Protein AF-A0A816HTI7-F1 (afdb_monomer_lite)

pLDDT: mean 87.53, std 13.16, range [41.91, 98.56]

Sequence (186 aa):
GSTNYVTVEYSAPGNNYGTADLYFFNETLSSKSGNGYFLNSNTINLQQYTSIQIGWTQEKVVQHIGSQGIITSQSGTVGSPNEFTTVQYTGSQSSSSSATFTFQGSILSSKSQYGLDTTVCPITQQQYNQIEIGWTRDEVTNLVGNPGIVTSESGTGNTTNIGVQYQVAGSSYGRVSLGFYGGKLN

Radius of gyration: 19.01 Å; chains: 1; bounding box: 54×40×44 Å

Organism: Adineta ricciae (NCBI:txid249248)

Secondary structure (DSSP, 8-state):
--EEEEEEEEEETTTEEEEEEEEEETTEEEEEEEES--SS--EE-HHHHHH--TT-BHHHHHHHHSS--EEEEEES-TTSTT-EEEEEEEESS-TT-EEEEEEETTEEEEEEEESS-----EE-HHHHTT--TT-BHHHHHHHHSS--EEEEEEEETTEEEEEEEEEETT-SS-EEEEEEETTEE-

Foldseek 3Di:
DDKDKDKDWDDDPPRKIKIKIFIDDPNHTFKMFMDTDDPDQLADAPVLQVVDDWFDFLVRNCVSRVHNAAFGMWGDDQQDQQIKTKGKGAHPVDNPKIKIFIDRRGTTFKIFIDPSDPDAQEAEPVLVVPDDWFDFLVRSCVSSVHSADFGMWGHDPPWIKTKGKHAYPPDPPDIDIFIATSRTTD

Structure (mmCIF, N/CA/C/O backbone):
data_AF-A0A816HTI7-F1
#
_entry.id   AF-A0A816HTI7-F1
#
loop_
_atom_site.group_PDB
_atom_site.id
_atom_site.type_symbol
_atom_site.label_atom_id
_atom_site.label_alt_id
_atom_site.label_comp_id
_atom_site.label_asym_id
_atom_site.label_entity_id
_atom_site.label_seq_id
_atom_site.pdbx_PDB_ins_code
_atom_site.Cartn_x
_atom_site.Cartn_y
_atom_site.Cartn_z
_atom_site.occupancy
_atom_site.B_iso_or_equiv
_atom_site.auth_seq_id
_atom_site.auth_comp_id
_atom_site.auth_asym_id
_atom_site.auth_atom_id
_atom_site.pdbx_PDB_model_num
ATOM 1 N N . GLY A 1 1 ? 38.003 -4.963 -4.246 1.00 56.59 1 GLY A N 1
ATOM 2 C CA . GLY A 1 1 ? 37.257 -4.328 -5.345 1.00 56.59 1 GLY A CA 1
ATOM 3 C C . GLY A 1 1 ? 37.246 -2.839 -5.115 1.00 56.59 1 GLY A C 1
ATOM 4 O O . GLY A 1 1 ? 37.267 -2.435 -3.957 1.00 56.59 1 GLY A O 1
ATOM 5 N N . SER A 1 2 ? 37.288 -2.046 -6.181 1.00 63.88 2 SER A N 1
ATOM 6 C CA . SER A 1 2 ? 37.116 -0.593 -6.116 1.00 63.88 2 SER A CA 1
ATOM 7 C C . SER A 1 2 ? 35.626 -0.248 -6.102 1.00 63.88 2 SER A C 1
ATOM 9 O O . SER A 1 2 ? 34.813 -0.896 -6.768 1.00 63.88 2 SER A O 1
ATOM 11 N N . THR A 1 3 ? 35.284 0.780 -5.333 1.00 68.12 3 THR A N 1
ATOM 12 C CA . THR A 1 3 ? 33.929 1.320 -5.226 1.00 68.12 3 THR A CA 1
ATOM 13 C C . THR A 1 3 ? 33.961 2.759 -5.705 1.00 68.12 3 THR A C 1
ATOM 15 O O . THR A 1 3 ? 34.775 3.536 -5.208 1.00 68.12 3 THR A O 1
ATOM 18 N N . ASN A 1 4 ? 33.082 3.113 -6.642 1.00 76.44 4 ASN A N 1
ATOM 19 C CA . ASN A 1 4 ? 32.974 4.474 -7.166 1.00 76.44 4 ASN A CA 1
ATOM 20 C C . ASN A 1 4 ? 31.540 4.991 -7.002 1.00 76.44 4 ASN A C 1
ATOM 22 O O . ASN A 1 4 ? 30.577 4.259 -7.239 1.00 76.44 4 ASN A O 1
ATOM 26 N N . TYR A 1 5 ? 31.418 6.259 -6.610 1.00 75.69 5 TYR A N 1
ATOM 27 C CA . TYR A 1 5 ? 30.154 6.969 -6.425 1.00 75.69 5 TYR A CA 1
ATOM 28 C C . TYR A 1 5 ? 30.109 8.173 -7.365 1.00 75.69 5 TYR A C 1
ATOM 30 O O . TYR A 1 5 ? 31.064 8.952 -7.406 1.00 75.69 5 TYR A O 1
ATOM 38 N N . VAL A 1 6 ? 29.022 8.313 -8.122 1.00 81.94 6 VAL A N 1
ATOM 39 C CA . VAL A 1 6 ? 28.833 9.410 -9.077 1.00 81.94 6 VAL A CA 1
ATOM 40 C C . VAL A 1 6 ? 27.446 10.009 -8.877 1.00 81.94 6 VAL A C 1
ATOM 42 O O . VAL A 1 6 ? 26.452 9.305 -9.016 1.00 81.94 6 VAL A O 1
ATOM 45 N N . THR A 1 7 ? 27.375 11.312 -8.614 1.00 74.81 7 THR A N 1
ATOM 46 C CA . THR A 1 7 ? 26.123 12.077 -8.669 1.00 74.81 7 THR A CA 1
ATOM 47 C C . THR A 1 7 ? 26.050 12.809 -10.003 1.00 74.81 7 THR A C 1
ATOM 49 O O . THR A 1 7 ? 27.000 13.481 -10.405 1.00 74.81 7 THR A O 1
ATOM 52 N N . VAL A 1 8 ? 24.921 12.669 -10.692 1.00 75.94 8 VAL A N 1
ATOM 53 C CA . VAL A 1 8 ? 24.608 13.342 -11.952 1.00 75.94 8 VAL A CA 1
ATOM 54 C C . VAL A 1 8 ? 23.440 14.289 -11.712 1.00 75.94 8 VAL A C 1
ATOM 56 O O . VAL A 1 8 ? 22.350 13.866 -11.333 1.00 75.94 8 VAL A O 1
ATOM 59 N N . GLU A 1 9 ? 23.654 15.574 -11.959 1.00 70.56 9 GLU A N 1
ATOM 60 C CA . GLU A 1 9 ? 22.586 16.571 -11.986 1.00 70.56 9 GLU A CA 1
ATOM 61 C C . GLU A 1 9 ? 22.060 16.704 -13.417 1.00 70.56 9 GLU A C 1
ATOM 63 O O . GLU A 1 9 ? 22.841 16.776 -14.370 1.00 70.56 9 GLU A O 1
ATOM 68 N N . TYR A 1 10 ? 20.739 16.728 -13.588 1.00 64.38 10 TYR A N 1
ATOM 69 C CA . TYR A 1 10 ? 20.113 16.949 -14.889 1.00 64.38 10 TYR A CA 1
ATOM 70 C C . TYR A 1 10 ? 18.989 17.980 -14.791 1.00 64.38 10 TYR A C 1
ATOM 72 O O . TYR A 1 10 ? 18.269 18.070 -13.794 1.00 64.38 10 TYR A O 1
ATOM 80 N N . SER A 1 11 ? 18.831 18.763 -15.855 1.00 54.72 11 SER A N 1
ATOM 81 C CA . SER A 1 11 ? 17.735 19.712 -16.018 1.00 54.72 11 SER A CA 1
ATOM 82 C C . SER A 1 11 ? 16.839 19.276 -17.175 1.00 54.72 11 SER A C 1
ATOM 84 O O . SER A 1 11 ? 17.304 18.945 -18.267 1.00 54.72 11 SER A O 1
ATOM 86 N N . ALA A 1 12 ? 15.534 19.251 -16.925 1.00 56.44 12 ALA A N 1
ATOM 87 C CA . ALA A 1 12 ? 14.512 19.082 -17.949 1.00 56.44 12 ALA A CA 1
ATOM 88 C C . ALA A 1 12 ? 13.887 20.452 -18.292 1.00 56.44 12 ALA A C 1
ATOM 90 O O . ALA A 1 12 ? 13.973 21.391 -17.490 1.00 56.44 12 ALA A O 1
ATOM 91 N N . PRO A 1 13 ? 13.245 20.604 -19.468 1.00 50.00 13 PRO A N 1
ATOM 92 C CA . PRO A 1 13 ? 12.550 21.838 -19.829 1.00 50.00 13 PRO A CA 1
ATOM 93 C C . PRO A 1 13 ? 11.580 22.306 -18.728 1.00 50.00 13 PRO A C 1
ATOM 95 O O . PRO A 1 13 ? 10.924 21.493 -18.077 1.00 50.00 13 PRO A O 1
ATOM 98 N N . GLY A 1 14 ? 11.477 23.624 -18.523 1.00 54.66 14 GLY A N 1
ATOM 99 C CA . GLY A 1 14 ? 10.538 24.219 -17.561 1.00 54.66 14 GLY A CA 1
ATOM 100 C C . GLY A 1 14 ? 11.031 24.327 -16.110 1.00 54.66 14 GLY A C 1
ATOM 101 O O . GLY A 1 14 ? 10.213 24.226 -15.204 1.00 54.66 14 GLY A O 1
ATOM 102 N N . ASN A 1 15 ? 12.332 24.555 -15.878 1.00 53.78 15 ASN A N 1
ATOM 103 C CA . ASN A 1 15 ? 12.952 24.690 -14.541 1.00 53.78 15 ASN A CA 1
ATOM 104 C C . ASN A 1 15 ? 12.845 23.436 -13.656 1.00 53.78 15 ASN A C 1
ATOM 106 O O . ASN A 1 15 ? 12.891 23.527 -12.429 1.00 53.78 15 ASN A O 1
ATOM 110 N N . ASN A 1 16 ? 12.715 22.263 -14.271 1.00 57.56 16 ASN A N 1
ATOM 111 C CA . ASN A 1 16 ? 12.688 21.000 -13.551 1.00 57.56 16 ASN A CA 1
ATOM 112 C C . ASN A 1 16 ? 14.123 20.513 -13.349 1.00 57.56 16 ASN A C 1
ATOM 114 O O . ASN A 1 16 ? 14.826 20.232 -14.319 1.00 57.56 16 ASN A O 1
ATOM 118 N N . TYR A 1 17 ? 14.545 20.417 -12.092 1.00 59.91 17 TYR A N 1
ATOM 119 C CA . TYR A 1 17 ? 15.850 19.887 -11.707 1.00 59.91 17 TYR A CA 1
ATOM 120 C C . TYR A 1 17 ? 15.682 18.493 -11.122 1.00 59.91 17 TYR A C 1
ATOM 122 O O . TYR A 1 17 ? 14.723 18.228 -10.389 1.00 59.91 17 TYR A O 1
ATOM 130 N N . GLY A 1 18 ? 16.617 17.612 -11.449 1.00 67.06 18 GLY A N 1
ATOM 131 C CA . GLY A 1 18 ? 16.715 16.307 -10.833 1.00 67.06 18 GLY A CA 1
ATOM 132 C C . GLY A 1 18 ? 18.157 15.921 -10.555 1.00 67.06 18 GLY A C 1
ATOM 133 O O . GLY A 1 18 ? 19.090 16.374 -11.220 1.00 67.06 18 GLY A O 1
ATOM 134 N N . THR A 1 19 ? 18.327 15.071 -9.556 1.00 70.25 19 THR A N 1
ATOM 135 C CA . THR A 1 19 ? 19.594 14.422 -9.243 1.00 70.25 19 THR A CA 1
ATOM 136 C C . THR A 1 19 ? 19.435 12.926 -9.450 1.00 70.25 19 THR A C 1
ATOM 138 O O . THR A 1 19 ? 18.367 12.357 -9.205 1.00 70.25 19 THR A O 1
ATOM 141 N N . ALA A 1 20 ? 20.483 12.285 -9.944 1.00 76.88 20 ALA A N 1
ATOM 142 C CA . ALA A 1 20 ? 20.597 10.843 -10.000 1.00 76.88 20 ALA A CA 1
ATOM 143 C C . ALA A 1 20 ? 21.928 10.429 -9.380 1.00 76.88 20 ALA A C 1
ATOM 145 O O . ALA A 1 20 ? 22.984 10.882 -9.812 1.00 76.88 20 ALA A O 1
ATOM 146 N N . ASP A 1 21 ? 21.877 9.554 -8.388 1.00 81.06 21 ASP A N 1
ATOM 147 C CA . ASP A 1 21 ? 23.059 8.955 -7.788 1.00 81.06 21 ASP A CA 1
ATOM 148 C C . ASP A 1 21 ? 23.271 7.573 -8.396 1.00 81.06 21 ASP A C 1
ATOM 150 O O . ASP A 1 21 ? 22.335 6.779 -8.508 1.00 81.06 21 ASP A O 1
ATOM 154 N N . LEU A 1 22 ? 24.503 7.296 -8.812 1.00 83.06 22 LEU A N 1
ATOM 155 C CA . LEU A 1 22 ? 24.930 6.051 -9.435 1.00 83.06 22 LEU A CA 1
ATOM 156 C C . LEU A 1 22 ? 26.046 5.431 -8.592 1.00 83.06 22 LEU A C 1
ATOM 158 O O . LEU A 1 22 ? 27.069 6.066 -8.314 1.00 83.06 22 LEU A O 1
ATOM 162 N N . TYR A 1 23 ? 25.867 4.170 -8.218 1.00 81.50 23 TYR A N 1
ATOM 163 C CA . TYR A 1 23 ? 26.834 3.410 -7.437 1.00 81.50 23 TYR A CA 1
ATOM 164 C C . TYR A 1 23 ? 27.406 2.265 -8.265 1.00 81.50 23 TYR A C 1
ATOM 166 O O . TYR A 1 23 ? 26.661 1.429 -8.784 1.00 81.50 23 TYR A O 1
ATOM 174 N N . PHE A 1 24 ? 28.733 2.198 -8.352 1.00 81.56 24 PHE A N 1
ATOM 175 C CA . PHE A 1 24 ? 29.441 1.174 -9.112 1.00 81.56 24 PHE A CA 1
ATOM 176 C C . PHE A 1 24 ? 30.288 0.294 -8.191 1.00 81.56 24 PHE A C 1
ATOM 178 O O . PHE A 1 24 ? 31.036 0.795 -7.346 1.00 81.56 24 PHE A O 1
ATOM 185 N N . PHE A 1 25 ? 30.226 -1.019 -8.410 1.00 76.94 25 PHE A N 1
ATOM 186 C CA . PHE A 1 25 ? 31.094 -2.005 -7.769 1.00 76.94 25 PHE A CA 1
ATOM 187 C C . PHE A 1 25 ? 31.822 -2.803 -8.849 1.00 76.94 25 PHE A C 1
ATOM 189 O O . PHE A 1 25 ? 31.172 -3.398 -9.708 1.00 76.94 25 PHE A O 1
ATOM 196 N N . ASN A 1 26 ? 33.161 -2.802 -8.826 1.00 80.62 26 ASN A N 1
ATOM 197 C CA . ASN A 1 26 ? 33.989 -3.408 -9.880 1.00 80.62 26 ASN A CA 1
ATOM 198 C C . ASN A 1 26 ? 33.536 -2.983 -11.296 1.00 80.62 26 ASN A C 1
ATOM 200 O O . ASN A 1 26 ? 33.249 -3.825 -12.142 1.00 80.62 26 ASN A O 1
ATOM 204 N N . GLU A 1 27 ? 33.402 -1.669 -11.515 1.00 80.00 27 GLU A N 1
ATOM 205 C CA . GLU A 1 27 ? 33.025 -1.053 -12.806 1.00 80.00 27 GLU A CA 1
ATOM 206 C C . GLU A 1 27 ? 31.618 -1.405 -13.327 1.00 80.00 27 GLU A C 1
ATOM 208 O O . GLU A 1 27 ? 31.205 -0.931 -14.381 1.00 80.00 27 GLU A O 1
ATOM 213 N N . THR A 1 28 ? 30.833 -2.167 -12.563 1.00 77.19 28 THR A N 1
ATOM 214 C CA . THR A 1 28 ? 29.445 -2.508 -12.891 1.00 77.19 28 THR A CA 1
ATOM 215 C C . THR A 1 28 ? 28.493 -1.638 -12.075 1.00 77.19 28 THR A C 1
ATOM 217 O O . THR A 1 28 ? 28.676 -1.495 -10.863 1.00 77.19 28 THR A O 1
ATOM 220 N N . LEU A 1 29 ? 27.474 -1.054 -12.720 1.00 79.81 29 LEU A N 1
ATOM 221 C CA . LEU A 1 29 ? 26.416 -0.319 -12.020 1.00 79.81 29 LEU A CA 1
ATOM 222 C C . LEU A 1 29 ? 25.675 -1.287 -11.090 1.00 79.81 29 LEU A C 1
ATOM 224 O O . LEU A 1 29 ? 25.100 -2.273 -11.541 1.00 79.81 29 LEU A O 1
ATOM 228 N N . SER A 1 30 ? 25.718 -1.000 -9.795 1.00 78.44 30 SER A N 1
ATOM 229 C CA . SER A 1 30 ? 25.178 -1.847 -8.729 1.00 78.44 30 SER A CA 1
ATOM 230 C C . SER A 1 30 ? 23.897 -1.261 -8.129 1.00 78.44 30 SER A C 1
ATOM 232 O O . SER A 1 30 ? 22.984 -2.000 -7.755 1.00 78.44 30 SER A O 1
ATOM 234 N N . SER A 1 31 ? 23.777 0.068 -8.097 1.00 77.25 31 SER A N 1
ATOM 235 C CA . SER A 1 31 ? 22.510 0.731 -7.799 1.00 77.25 31 SER A CA 1
ATOM 236 C C . SER A 1 31 ? 22.421 2.117 -8.425 1.00 77.25 31 SER A C 1
ATOM 238 O O . SER A 1 31 ? 23.433 2.745 -8.748 1.00 77.25 31 SER A O 1
ATOM 240 N N . LYS A 1 32 ? 21.187 2.590 -8.599 1.00 82.69 32 LYS A N 1
ATOM 241 C CA . LYS A 1 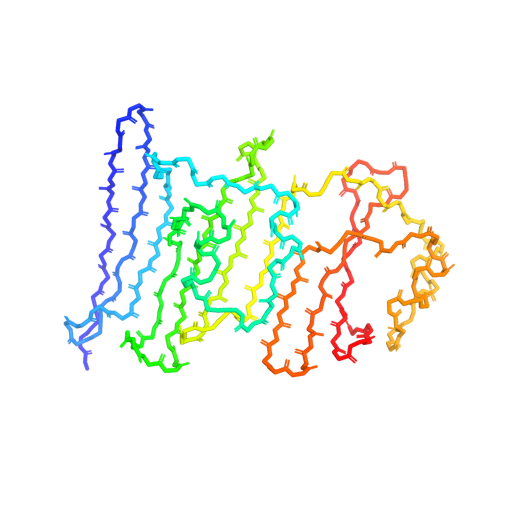32 ? 20.896 3.987 -8.921 1.00 82.69 32 LYS A CA 1
ATOM 242 C C . LYS A 1 32 ? 19.698 4.487 -8.125 1.00 82.69 32 LYS A C 1
ATOM 244 O O . LYS A 1 32 ? 18.756 3.730 -7.883 1.00 82.69 32 LYS A O 1
ATOM 249 N N . SER A 1 33 ? 19.704 5.760 -7.769 1.00 75.38 33 SER A N 1
ATOM 250 C CA . SER A 1 33 ? 18.541 6.463 -7.225 1.00 75.38 33 SER A CA 1
ATOM 251 C C . SER A 1 33 ? 18.363 7.785 -7.939 1.00 75.38 33 SER A C 1
ATOM 253 O O . SER A 1 33 ? 19.337 8.378 -8.386 1.00 75.38 33 SER A O 1
ATOM 255 N N . GLY A 1 34 ? 17.125 8.242 -8.071 1.00 68.50 34 GLY A N 1
ATOM 256 C CA . GLY A 1 34 ? 16.828 9.497 -8.745 1.00 68.50 34 GLY A CA 1
ATOM 257 C C . GLY A 1 34 ? 15.724 10.265 -8.042 1.00 68.50 34 GLY A C 1
ATOM 258 O O . GLY A 1 34 ? 14.715 9.681 -7.649 1.00 68.50 34 GLY A O 1
ATOM 259 N N . ASN A 1 35 ? 15.909 11.576 -7.926 1.00 60.56 35 ASN A N 1
ATOM 260 C CA . ASN A 1 35 ? 14.872 12.534 -7.562 1.00 60.56 35 ASN A CA 1
ATOM 261 C C . ASN A 1 35 ? 14.704 13.508 -8.727 1.00 60.56 35 ASN A C 1
ATOM 263 O O . ASN A 1 35 ? 15.676 14.127 -9.141 1.00 60.56 35 ASN A O 1
ATOM 267 N N . GLY A 1 36 ? 13.499 13.643 -9.280 1.00 59.19 36 GLY A N 1
ATOM 268 C CA . GLY A 1 36 ? 13.245 14.589 -10.369 1.00 59.19 36 GLY A CA 1
ATOM 269 C C . GLY A 1 36 ? 11.935 14.344 -11.115 1.00 59.19 36 GLY A C 1
ATOM 270 O O . GLY A 1 36 ? 11.427 13.224 -11.182 1.00 59.19 36 GLY A O 1
ATOM 271 N N . TYR A 1 37 ? 11.380 15.421 -11.674 1.00 48.53 37 TYR A N 1
ATOM 272 C CA . TYR A 1 37 ? 10.140 15.415 -12.447 1.00 48.53 37 TYR A CA 1
ATOM 273 C C . TYR A 1 37 ? 10.420 14.975 -13.890 1.00 48.53 37 TYR A C 1
ATOM 275 O O . TYR A 1 37 ? 10.794 15.786 -14.737 1.00 48.53 37 TYR A O 1
ATOM 283 N N . PHE A 1 38 ? 10.231 13.691 -14.200 1.00 49.31 38 PHE A N 1
ATOM 284 C CA . PHE A 1 38 ? 10.188 13.258 -15.597 1.00 49.31 38 PHE A CA 1
ATOM 285 C C . PHE A 1 38 ? 8.835 13.658 -16.194 1.00 49.31 38 PHE A C 1
ATOM 287 O O . PHE A 1 38 ? 7.796 13.112 -15.822 1.00 49.31 38 PHE A O 1
ATOM 294 N N . LEU A 1 39 ? 8.863 14.634 -17.105 1.00 41.91 39 LEU A N 1
ATOM 295 C CA . LEU A 1 39 ? 7.713 15.155 -17.848 1.00 41.91 39 LEU A CA 1
ATOM 296 C C . LEU A 1 39 ? 7.191 14.123 -18.857 1.00 41.91 39 LEU A C 1
ATOM 298 O O . LEU A 1 39 ? 7.398 14.241 -20.056 1.00 41.91 39 LEU A O 1
ATOM 302 N N . ASN A 1 40 ? 6.503 13.111 -18.355 1.00 49.41 40 ASN A N 1
ATOM 303 C CA . ASN A 1 40 ? 5.403 12.438 -19.033 1.00 49.41 40 ASN A CA 1
ATOM 304 C C . ASN A 1 40 ? 4.308 12.289 -17.973 1.00 49.41 40 ASN A C 1
ATOM 306 O O . ASN A 1 40 ? 4.627 12.278 -16.786 1.00 49.41 40 ASN A O 1
ATOM 310 N N . SER A 1 41 ? 3.033 12.239 -18.359 1.00 64.62 41 SER A N 1
ATOM 311 C CA . SER A 1 41 ? 1.878 12.129 -17.454 1.00 64.62 41 SER A CA 1
ATOM 312 C C . SER A 1 41 ? 1.870 10.803 -16.676 1.00 64.62 41 SER A C 1
ATOM 314 O O . SER A 1 41 ? 1.010 9.951 -16.876 1.00 64.62 41 SER A O 1
ATOM 316 N N . ASN A 1 42 ? 2.851 10.616 -15.796 1.00 84.44 42 ASN A N 1
ATOM 317 C CA . ASN A 1 42 ? 3.031 9.485 -14.900 1.00 84.44 42 ASN A CA 1
ATOM 318 C C . ASN A 1 42 ? 2.098 9.651 -13.709 1.00 84.44 42 ASN A C 1
ATOM 320 O O . ASN A 1 42 ? 2.535 9.723 -12.558 1.00 84.44 42 ASN A O 1
ATOM 324 N N . THR A 1 43 ? 0.814 9.797 -14.019 1.00 92.25 43 THR A N 1
ATOM 325 C CA . THR A 1 43 ? -0.223 9.988 -13.029 1.00 92.25 43 THR A CA 1
ATOM 326 C C . THR A 1 43 ? -0.965 8.693 -12.761 1.00 92.25 43 THR A C 1
ATOM 328 O O . THR A 1 43 ? -1.127 7.849 -13.637 1.00 92.25 43 THR A O 1
ATOM 331 N N . ILE A 1 44 ? -1.420 8.540 -11.525 1.00 95.44 44 ILE A N 1
ATOM 332 C CA . ILE A 1 44 ? -2.242 7.417 -11.089 1.00 95.44 44 ILE A CA 1
ATOM 333 C C . ILE A 1 44 ? -3.440 7.947 -10.297 1.00 95.44 44 ILE A C 1
ATOM 335 O O . ILE A 1 44 ? -3.366 8.992 -9.643 1.00 95.44 44 ILE A O 1
ATOM 339 N N . ASN A 1 45 ? -4.580 7.270 -10.368 1.00 95.81 45 ASN A N 1
ATOM 340 C CA . ASN A 1 45 ? -5.724 7.541 -9.495 1.00 95.81 45 ASN A CA 1
ATOM 341 C C . ASN A 1 45 ? -5.920 6.420 -8.458 1.00 95.81 45 ASN A C 1
ATOM 343 O O . ASN A 1 45 ? -5.322 5.347 -8.554 1.00 95.81 45 ASN A O 1
ATOM 347 N N . LEU A 1 46 ? -6.772 6.669 -7.460 1.00 96.44 46 LEU A N 1
ATOM 348 C CA . LEU A 1 46 ? -7.029 5.706 -6.389 1.00 96.44 46 LEU A CA 1
ATOM 349 C C . LEU A 1 46 ? -7.574 4.371 -6.915 1.00 96.44 46 LEU A C 1
ATOM 351 O O . LEU A 1 46 ? -7.153 3.325 -6.438 1.00 96.44 46 LEU A O 1
ATOM 355 N N . GLN A 1 47 ? -8.465 4.389 -7.910 1.00 96.62 47 GLN A N 1
ATOM 356 C CA . GLN A 1 47 ? -9.051 3.173 -8.485 1.00 96.62 47 GLN A CA 1
ATOM 357 C C . GLN A 1 47 ? -7.992 2.292 -9.163 1.00 96.62 47 GLN A C 1
ATOM 359 O O . GLN A 1 47 ? -7.990 1.074 -8.987 1.00 96.62 47 GLN A O 1
ATOM 364 N N . GLN A 1 48 ? -7.075 2.899 -9.919 1.00 97.19 48 GLN A N 1
ATOM 365 C CA . GLN A 1 48 ? -5.956 2.178 -10.521 1.00 97.19 48 GLN A CA 1
ATOM 366 C C . GLN A 1 48 ? -5.074 1.570 -9.430 1.00 97.19 48 GLN A C 1
ATOM 368 O O . GLN A 1 48 ? -4.809 0.368 -9.443 1.00 97.19 48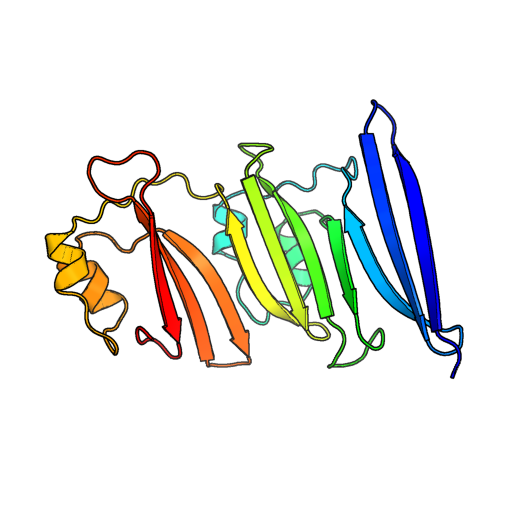 GLN A O 1
ATOM 373 N N . TYR A 1 49 ? -4.689 2.379 -8.435 1.00 97.25 49 TYR A N 1
ATOM 374 C CA . TYR A 1 49 ? -3.870 1.927 -7.312 1.00 97.25 49 TYR A CA 1
ATOM 375 C C . TYR A 1 49 ? -4.499 0.750 -6.554 1.00 97.25 49 TYR A C 1
ATOM 377 O O . TYR A 1 49 ? -3.815 -0.239 -6.290 1.00 97.25 49 TYR A O 1
ATOM 385 N N . THR A 1 50 ? -5.784 0.819 -6.197 1.00 95.69 50 THR A N 1
ATOM 386 C CA . THR A 1 50 ? -6.447 -0.219 -5.389 1.00 95.69 50 THR A CA 1
ATOM 387 C C . THR A 1 50 ? -6.632 -1.533 -6.139 1.00 95.69 50 THR A C 1
ATOM 389 O O . THR A 1 50 ? -6.623 -2.586 -5.509 1.00 95.69 50 THR A O 1
ATOM 392 N N . SER A 1 51 ? -6.741 -1.503 -7.468 1.00 95.81 51 SER A N 1
ATOM 393 C CA . SER A 1 51 ? -6.902 -2.725 -8.265 1.00 95.81 51 SER A CA 1
ATOM 394 C C . SER A 1 51 ? -5.594 -3.489 -8.524 1.00 95.81 51 SER A C 1
ATOM 396 O O . SER A 1 51 ? -5.631 -4.680 -8.840 1.00 95.81 51 SER A O 1
ATOM 398 N N . ILE A 1 52 ? -4.440 -2.830 -8.366 1.00 95.50 52 ILE A N 1
ATOM 399 C CA . ILE A 1 52 ? -3.123 -3.464 -8.487 1.00 95.50 52 ILE A CA 1
ATOM 400 C C . ILE A 1 52 ? -2.868 -4.347 -7.266 1.00 95.50 52 ILE A C 1
ATOM 402 O O . ILE A 1 52 ? -2.953 -3.889 -6.124 1.00 95.50 52 ILE A O 1
ATOM 406 N N . GLN A 1 53 ? -2.483 -5.597 -7.515 1.00 93.25 53 GLN A N 1
ATOM 407 C CA . GLN A 1 53 ? -2.231 -6.594 -6.477 1.00 93.25 53 GLN A CA 1
ATOM 408 C C . GLN A 1 53 ? -0.744 -6.932 -6.385 1.00 93.25 53 GLN A C 1
ATOM 410 O O . GLN A 1 53 ? -0.029 -6.947 -7.391 1.00 93.25 53 GLN A O 1
ATOM 415 N N . ILE A 1 54 ? -0.303 -7.272 -5.173 1.00 93.44 54 ILE A N 1
ATOM 416 C CA . ILE A 1 54 ? 0.996 -7.912 -4.942 1.00 93.44 54 ILE A CA 1
ATOM 417 C C . ILE A 1 54 ? 1.132 -9.140 -5.856 1.00 93.44 54 ILE A C 1
ATOM 419 O O . ILE A 1 54 ? 0.164 -9.858 -6.113 1.00 93.44 54 ILE A O 1
ATOM 423 N N . GLY A 1 55 ? 2.333 -9.351 -6.391 1.00 92.88 55 GLY A N 1
ATOM 424 C CA . GLY A 1 55 ? 2.639 -10.422 -7.337 1.00 92.88 55 GLY A CA 1
ATOM 425 C C . GLY A 1 55 ? 2.383 -10.084 -8.809 1.00 92.88 55 GLY A C 1
ATOM 426 O O . GLY A 1 55 ? 2.792 -10.855 -9.676 1.00 92.88 55 GLY A O 1
ATOM 427 N N . TRP A 1 56 ? 1.747 -8.951 -9.138 1.00 94.75 56 TRP A N 1
ATOM 428 C CA . TRP A 1 56 ? 1.655 -8.504 -10.534 1.00 94.75 56 TRP A CA 1
ATOM 429 C C . TRP A 1 56 ? 3.036 -8.193 -11.108 1.00 94.75 56 TRP A C 1
ATOM 431 O O . TRP A 1 56 ? 3.891 -7.662 -10.405 1.00 94.75 56 TRP A O 1
ATOM 441 N N . THR A 1 57 ? 3.243 -8.474 -12.395 1.00 94.44 57 THR A N 1
ATOM 442 C CA . THR A 1 57 ? 4.492 -8.087 -13.055 1.00 94.44 57 THR A CA 1
ATOM 443 C C . THR A 1 57 ? 4.540 -6.589 -13.323 1.00 94.44 57 THR A C 1
ATOM 445 O O . THR A 1 57 ? 3.498 -5.923 -13.385 1.00 94.44 57 THR A O 1
ATOM 448 N N . GLN A 1 58 ? 5.746 -6.056 -13.521 1.00 91.62 58 GLN A N 1
ATOM 449 C CA . GLN A 1 58 ? 5.918 -4.655 -13.901 1.00 91.62 58 GLN A CA 1
ATOM 450 C C . GLN A 1 58 ? 5.160 -4.331 -15.195 1.00 91.62 58 GLN A C 1
ATOM 452 O O . GLN A 1 58 ? 4.465 -3.319 -15.249 1.00 91.62 58 GLN A O 1
ATOM 457 N N . GLU A 1 59 ? 5.189 -5.209 -16.201 1.00 93.44 59 GLU A N 1
ATOM 458 C CA . GLU A 1 59 ? 4.466 -4.995 -17.461 1.00 93.44 59 GLU A CA 1
ATOM 459 C C . GLU A 1 59 ? 2.958 -4.897 -17.237 1.00 93.44 59 GLU A C 1
ATOM 461 O O . GLU A 1 59 ? 2.302 -4.035 -17.822 1.00 93.44 59 GLU A O 1
ATOM 466 N N . LYS A 1 60 ? 2.399 -5.741 -16.361 1.00 96.06 60 LYS A N 1
ATOM 467 C CA . LYS A 1 60 ? 0.969 -5.710 -16.041 1.00 96.06 60 LYS A CA 1
ATOM 468 C C . LYS A 1 60 ? 0.580 -4.417 -15.322 1.00 96.06 60 LYS A C 1
ATOM 470 O O . LYS A 1 60 ? -0.468 -3.850 -15.624 1.00 96.06 60 LYS A O 1
ATOM 475 N N . VAL A 1 61 ? 1.420 -3.932 -14.404 1.00 95.88 61 VAL A N 1
ATOM 476 C CA . VAL A 1 61 ? 1.215 -2.636 -13.733 1.00 95.88 61 VAL A CA 1
ATOM 477 C C . VAL A 1 61 ? 1.258 -1.489 -14.745 1.00 95.88 61 VAL A C 1
ATOM 479 O O . VAL A 1 61 ? 0.353 -0.657 -14.757 1.00 95.88 61 VAL A O 1
ATOM 482 N N . VAL A 1 62 ? 2.243 -1.481 -15.645 1.00 92.94 62 VAL A N 1
ATOM 483 C CA . VAL A 1 62 ? 2.370 -0.466 -16.703 1.00 92.94 62 VAL A CA 1
ATOM 484 C C . VAL A 1 62 ? 1.165 -0.472 -17.637 1.00 92.94 62 VAL A C 1
ATOM 486 O O . VAL A 1 62 ? 0.620 0.586 -17.934 1.00 92.94 62 VAL A O 1
ATOM 489 N N . GLN A 1 63 ? 0.718 -1.646 -18.087 1.00 94.44 63 GLN A N 1
ATOM 490 C CA . GLN A 1 63 ? -0.475 -1.772 -18.930 1.00 94.44 63 GLN A CA 1
ATOM 491 C C . GLN A 1 63 ? -1.729 -1.257 -18.220 1.00 94.44 63 GLN A C 1
ATOM 493 O O . GLN A 1 63 ? -2.581 -0.635 -18.848 1.00 94.44 63 GLN A O 1
ATOM 498 N N . HIS A 1 64 ? -1.836 -1.509 -16.916 1.00 95.62 64 HIS A N 1
ATOM 499 C CA . HIS A 1 64 ? -2.975 -1.083 -16.117 1.00 95.62 64 HIS A CA 1
ATOM 500 C C . HIS A 1 64 ? -3.007 0.437 -15.880 1.00 95.62 64 HIS A C 1
ATOM 502 O O . HIS A 1 64 ? -4.072 1.054 -15.938 1.00 95.62 64 HIS A O 1
ATOM 508 N N . ILE A 1 65 ? -1.851 1.052 -15.613 1.00 94.44 65 ILE A N 1
ATOM 509 C CA . ILE A 1 65 ? -1.758 2.498 -15.363 1.00 94.44 65 ILE A CA 1
ATOM 510 C C . ILE A 1 65 ? -1.742 3.290 -16.679 1.00 94.44 65 ILE A C 1
ATOM 512 O O . ILE A 1 65 ? -2.312 4.377 -16.753 1.00 94.44 65 ILE A O 1
ATOM 516 N N . GLY A 1 66 ? -1.123 2.736 -17.721 1.00 90.69 66 GLY A N 1
ATOM 517 C CA . GLY A 1 66 ? -0.900 3.390 -19.010 1.00 90.69 66 GLY A CA 1
ATOM 518 C C . GLY A 1 66 ? 0.426 4.152 -19.101 1.00 90.69 66 GLY A C 1
ATOM 519 O O . GLY A 1 66 ? 0.656 4.849 -20.088 1.00 90.69 66 GLY A O 1
ATOM 520 N N . SER A 1 67 ? 1.310 4.039 -18.103 1.00 89.75 67 SER A N 1
ATOM 521 C CA . SER A 1 67 ? 2.638 4.661 -18.129 1.00 89.75 67 SER A CA 1
ATOM 522 C C . SER A 1 67 ? 3.679 3.845 -17.352 1.00 89.75 67 SER A C 1
ATOM 524 O O . SER A 1 67 ? 3.335 2.957 -16.579 1.00 89.75 67 SER A O 1
ATOM 526 N N . GLN A 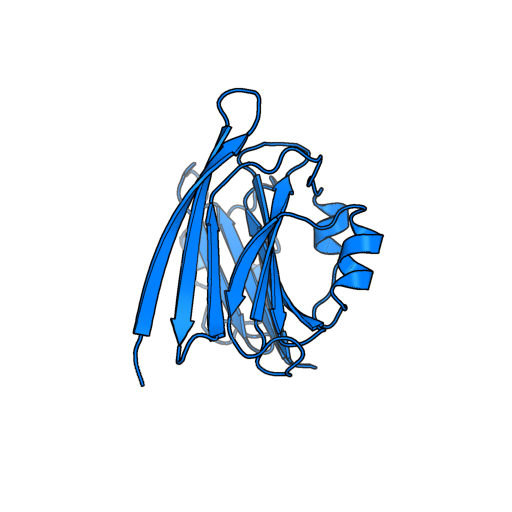1 68 ? 4.963 4.134 -17.592 1.00 88.56 68 GLN A N 1
ATOM 527 C CA . GLN A 1 68 ? 6.104 3.444 -16.967 1.00 88.56 68 GLN A CA 1
ATOM 528 C C . GLN A 1 68 ? 6.410 3.929 -15.541 1.00 88.56 68 GLN A C 1
ATOM 530 O O . GLN A 1 68 ? 7.172 3.283 -14.824 1.00 88.56 68 GLN A O 1
ATOM 535 N N . GLY A 1 69 ? 5.854 5.074 -15.139 1.00 89.19 69 GLY A N 1
ATOM 536 C CA . GLY A 1 69 ? 6.232 5.751 -13.903 1.00 89.19 69 GLY A CA 1
ATOM 537 C C . GLY A 1 69 ? 7.672 6.268 -13.926 1.00 89.19 69 GLY A C 1
ATOM 538 O O . GLY A 1 69 ? 8.309 6.383 -14.977 1.00 89.19 69 GLY A O 1
ATOM 539 N N . ILE A 1 70 ? 8.175 6.619 -12.746 1.00 88.50 70 ILE A N 1
ATOM 540 C CA . ILE A 1 70 ? 9.534 7.123 -12.532 1.00 88.50 70 ILE A CA 1
ATOM 541 C C . ILE A 1 70 ? 10.285 6.128 -11.659 1.00 88.50 70 ILE A C 1
ATOM 543 O O . ILE A 1 70 ? 9.893 5.908 -10.518 1.00 88.50 70 ILE A O 1
ATOM 547 N N . ILE A 1 71 ? 11.381 5.554 -12.157 1.00 89.69 71 ILE A N 1
ATOM 548 C CA . ILE A 1 71 ? 12.263 4.731 -11.320 1.00 89.69 71 ILE A CA 1
ATOM 549 C C . ILE A 1 71 ? 12.980 5.653 -10.329 1.00 89.69 71 ILE A C 1
ATOM 551 O O . ILE A 1 71 ? 13.802 6.474 -10.733 1.00 89.69 71 ILE A O 1
ATOM 555 N N . THR A 1 72 ? 12.680 5.511 -9.040 1.00 86.44 72 THR A N 1
ATOM 556 C CA . THR A 1 72 ? 13.298 6.297 -7.957 1.00 86.44 72 THR A CA 1
ATOM 557 C C . THR A 1 72 ? 14.444 5.552 -7.284 1.00 86.44 72 THR A C 1
ATOM 559 O O . THR A 1 72 ? 15.344 6.176 -6.723 1.00 86.44 72 THR A O 1
ATOM 562 N N . SER A 1 73 ?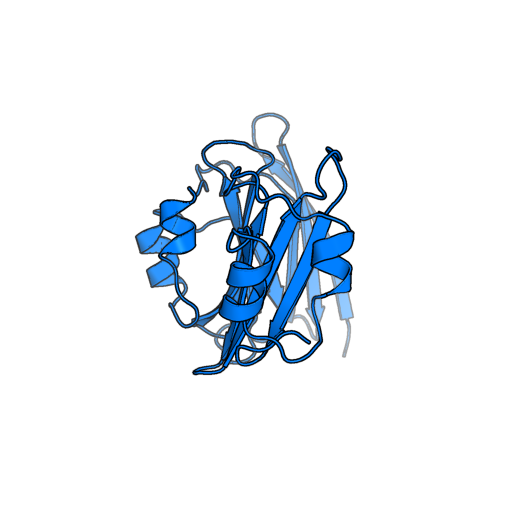 14.452 4.220 -7.371 1.00 88.25 73 SER A N 1
ATOM 563 C CA . SER A 1 73 ? 15.531 3.373 -6.870 1.00 88.25 73 SER A CA 1
ATOM 564 C C . SER A 1 73 ? 15.622 2.083 -7.680 1.00 88.25 73 SER A C 1
ATOM 566 O O . SER A 1 73 ? 14.600 1.518 -8.064 1.00 88.25 73 SER A O 1
ATOM 568 N N . GLN A 1 74 ? 16.837 1.611 -7.938 1.00 89.25 74 GLN A N 1
ATOM 569 C CA . GLN A 1 74 ? 17.102 0.284 -8.482 1.00 89.25 74 GLN A CA 1
ATOM 570 C C . GLN A 1 74 ? 18.370 -0.279 -7.835 1.00 89.25 74 GLN A C 1
ATOM 572 O O . GLN A 1 74 ? 19.367 0.439 -7.719 1.00 89.25 74 GLN A O 1
ATOM 577 N N . SER A 1 75 ? 18.347 -1.539 -7.409 1.00 88.50 75 SER A N 1
ATOM 578 C CA . SER A 1 75 ? 19.492 -2.220 -6.795 1.00 88.50 75 SER A CA 1
ATOM 579 C C . SER A 1 75 ? 19.503 -3.719 -7.099 1.00 88.50 75 SER A C 1
ATOM 581 O O . SER A 1 75 ? 18.499 -4.290 -7.521 1.00 88.50 75 SER A O 1
ATOM 583 N N . GLY A 1 76 ? 20.653 -4.360 -6.885 1.00 87.25 76 GLY A N 1
ATOM 584 C CA . GLY A 1 76 ? 20.845 -5.784 -7.162 1.00 87.25 76 GLY A CA 1
ATOM 585 C C . GLY A 1 76 ? 21.308 -6.052 -8.595 1.00 87.25 76 GLY A C 1
ATOM 586 O O . GLY A 1 76 ? 21.640 -5.141 -9.351 1.00 87.25 76 GLY A O 1
ATOM 587 N N . THR A 1 77 ? 21.387 -7.328 -8.969 1.00 83.81 77 THR A N 1
ATOM 588 C CA . THR A 1 77 ? 21.800 -7.719 -10.323 1.00 83.81 77 THR A CA 1
ATOM 589 C C . THR A 1 77 ? 20.599 -7.677 -11.256 1.00 83.81 77 THR A C 1
ATOM 591 O O . THR A 1 77 ? 19.631 -8.400 -11.026 1.00 83.81 77 THR A O 1
ATOM 594 N N . VAL A 1 78 ? 20.682 -6.869 -12.313 1.00 80.06 78 VAL A N 1
ATOM 595 C CA . VAL A 1 78 ? 19.632 -6.745 -13.335 1.00 80.06 78 VAL A CA 1
ATOM 596 C C . VAL A 1 78 ? 19.257 -8.117 -13.900 1.00 80.06 78 VAL A C 1
ATOM 598 O O . VAL A 1 78 ? 20.129 -8.906 -14.270 1.00 80.06 78 VAL A O 1
ATOM 601 N N . GLY A 1 79 ? 17.958 -8.403 -13.955 1.00 77.81 79 GLY A N 1
ATOM 602 C CA . GLY A 1 79 ? 17.394 -9.670 -14.416 1.00 77.81 79 GLY A CA 1
ATOM 603 C C . GLY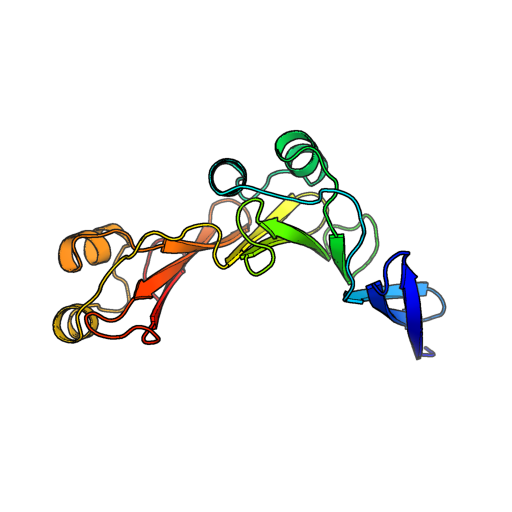 A 1 79 ? 17.456 -10.806 -13.390 1.00 77.81 79 GLY A C 1
ATOM 604 O O . GLY A 1 79 ? 17.068 -11.929 -13.713 1.00 77.81 79 GLY A O 1
ATOM 605 N N . SER A 1 80 ? 17.937 -10.555 -12.167 1.00 86.88 80 SER A N 1
ATOM 606 C CA . SER A 1 80 ? 17.997 -11.569 -11.107 1.00 86.88 80 SER A CA 1
ATOM 607 C C . SER A 1 80 ? 16.788 -11.503 -10.158 1.00 86.88 80 SER A C 1
ATOM 609 O O . SER A 1 80 ? 16.193 -10.441 -9.988 1.00 86.88 80 SER A O 1
ATOM 611 N N . PRO A 1 81 ? 16.458 -12.595 -9.438 1.00 86.19 81 PRO A N 1
ATOM 612 C CA . PRO A 1 81 ? 15.429 -12.578 -8.388 1.00 86.19 81 PRO A CA 1
ATOM 613 C C . PRO A 1 81 ? 15.713 -11.619 -7.217 1.00 86.19 81 PRO A C 1
ATOM 615 O O . PRO A 1 81 ? 14.821 -11.339 -6.420 1.00 86.19 81 PRO A O 1
ATOM 618 N N . ASN A 1 82 ? 16.954 -11.140 -7.097 1.00 87.56 82 ASN A N 1
ATOM 619 C CA . ASN A 1 82 ? 17.389 -10.204 -6.061 1.00 87.56 82 ASN A CA 1
ATOM 620 C C . ASN A 1 82 ? 17.435 -8.755 -6.569 1.00 87.56 82 ASN A C 1
ATOM 622 O O . ASN A 1 82 ? 17.898 -7.878 -5.841 1.00 87.56 82 ASN A O 1
ATOM 626 N N . GLU A 1 83 ? 17.021 -8.501 -7.814 1.00 91.62 83 GLU A N 1
ATOM 627 C CA . GLU A 1 83 ? 16.820 -7.142 -8.304 1.00 91.62 83 GLU A CA 1
ATOM 628 C C . GLU A 1 83 ? 15.667 -6.493 -7.542 1.00 91.62 83 GLU A C 1
ATOM 630 O O . GLU A 1 83 ? 14.610 -7.101 -7.386 1.00 91.62 83 GLU A O 1
ATOM 635 N N . PHE A 1 84 ? 15.854 -5.255 -7.101 1.00 93.62 84 PHE A N 1
ATOM 636 C CA . PHE A 1 84 ? 14.782 -4.423 -6.581 1.00 93.62 84 PHE A CA 1
ATOM 637 C C . PHE A 1 84 ? 14.646 -3.181 -7.446 1.00 93.62 84 PHE A C 1
ATOM 639 O O . PHE A 1 84 ? 15.628 -2.471 -7.654 1.00 93.62 84 PHE A O 1
ATOM 646 N N . THR A 1 85 ? 13.431 -2.898 -7.907 1.00 94.25 85 THR A N 1
ATOM 647 C CA . THR A 1 85 ? 13.114 -1.680 -8.661 1.00 94.25 85 THR A CA 1
ATOM 648 C C . THR A 1 85 ? 11.943 -0.971 -8.005 1.00 94.25 85 THR A C 1
ATOM 650 O O . THR A 1 85 ? 10.862 -1.538 -7.883 1.00 94.25 85 THR A O 1
ATOM 653 N N . THR A 1 86 ? 12.141 0.282 -7.611 1.00 95.25 86 THR A N 1
ATOM 654 C CA . THR A 1 86 ? 11.100 1.143 -7.050 1.00 95.25 86 THR A CA 1
ATOM 655 C C . THR A 1 86 ? 10.662 2.159 -8.092 1.00 95.25 86 THR A C 1
ATOM 657 O O . THR A 1 86 ? 11.476 2.931 -8.601 1.00 95.25 86 THR A O 1
ATOM 660 N N . VAL A 1 87 ? 9.366 2.169 -8.388 1.00 94.44 87 VAL A N 1
ATOM 661 C CA . VAL A 1 87 ? 8.720 3.054 -9.356 1.00 94.44 87 VAL A CA 1
ATOM 662 C C . VAL A 1 87 ? 7.703 3.934 -8.642 1.00 94.44 87 VAL A C 1
ATOM 664 O O . VAL A 1 87 ? 6.869 3.435 -7.890 1.00 94.44 87 VAL A O 1
ATOM 667 N N . GLN A 1 88 ? 7.737 5.234 -8.905 1.00 94.56 88 GLN A N 1
ATOM 668 C CA . GLN A 1 88 ? 6.809 6.217 -8.363 1.00 94.56 88 GLN A CA 1
ATOM 669 C C . GLN A 1 88 ? 5.925 6.824 -9.458 1.00 94.56 88 GLN A C 1
ATOM 671 O O . GLN A 1 88 ? 6.372 7.085 -10.576 1.00 94.56 88 GLN A O 1
ATOM 676 N N . TYR A 1 89 ? 4.676 7.097 -9.095 1.00 93.88 89 TYR A N 1
ATOM 677 C CA . TYR A 1 89 ? 3.693 7.837 -9.880 1.00 93.88 89 TYR A CA 1
ATOM 678 C C . TYR A 1 89 ? 3.183 9.017 -9.055 1.00 93.88 89 TYR A C 1
ATOM 680 O O . TYR A 1 89 ? 3.013 8.904 -7.839 1.00 93.88 89 TYR A O 1
ATOM 688 N N . THR A 1 90 ? 2.910 10.141 -9.706 1.00 93.50 90 THR A N 1
ATOM 689 C CA . THR A 1 90 ? 2.232 11.288 -9.089 1.00 93.50 90 THR A CA 1
ATOM 690 C C . THR A 1 90 ? 0.725 11.038 -9.077 1.00 93.50 90 THR A C 1
ATOM 692 O O . THR A 1 90 ? 0.190 10.385 -9.966 1.00 93.50 90 THR A O 1
ATOM 695 N N . GLY A 1 91 ? -0.014 11.530 -8.093 1.00 94.00 91 GLY A N 1
ATOM 696 C CA . GLY A 1 91 ? -1.465 11.397 -8.132 1.00 94.00 91 GLY A CA 1
ATOM 697 C C . GLY A 1 91 ? -2.098 12.319 -9.169 1.00 94.00 91 GLY A C 1
ATOM 698 O O . GLY A 1 91 ? -1.723 13.476 -9.333 1.00 94.00 91 GLY A O 1
ATOM 699 N N . SER A 1 92 ? -3.099 11.800 -9.870 1.00 92.00 92 SER A N 1
ATOM 700 C CA . SER A 1 92 ? -3.845 12.531 -10.905 1.00 92.00 92 SER A CA 1
ATOM 701 C C . SER A 1 92 ? -4.637 13.730 -10.373 1.00 92.00 92 SER A C 1
ATOM 703 O O . SER A 1 92 ? -4.911 14.653 -11.132 1.00 92.00 92 SER A O 1
ATOM 705 N N . GLN A 1 93 ? -5.001 13.720 -9.087 1.00 89.50 93 GLN A N 1
ATOM 706 C CA . GLN A 1 93 ? -5.788 14.780 -8.448 1.00 89.50 93 GLN A CA 1
ATOM 707 C C . GLN A 1 93 ? -4.924 15.814 -7.714 1.00 89.50 93 GLN A C 1
ATOM 709 O O . GLN A 1 93 ? -5.379 16.927 -7.469 1.00 89.50 93 GLN A O 1
ATOM 714 N N . SER A 1 94 ? -3.686 15.466 -7.345 1.00 89.00 94 SER A N 1
ATOM 715 C CA . SER A 1 94 ? -2.775 16.369 -6.641 1.00 89.00 94 SER A CA 1
ATOM 716 C C . SER A 1 94 ? -1.314 16.013 -6.900 1.00 89.00 94 SER A C 1
ATOM 718 O O . SER A 1 94 ? -0.902 14.868 -6.706 1.00 89.00 94 SER A O 1
ATOM 720 N N . SER A 1 95 ? -0.496 17.017 -7.218 1.00 85.75 95 SER A N 1
ATOM 721 C CA . SER A 1 95 ? 0.955 16.858 -7.369 1.00 85.75 95 SER A CA 1
ATOM 722 C C . SER A 1 95 ? 1.673 16.487 -6.068 1.00 85.75 95 SER A C 1
ATOM 724 O O . SER A 1 95 ? 2.785 15.969 -6.117 1.00 85.75 95 SER A O 1
ATOM 726 N N . SER A 1 96 ? 1.041 16.720 -4.911 1.00 88.00 96 SER A N 1
ATOM 727 C CA . SER A 1 96 ? 1.557 16.305 -3.601 1.00 88.00 96 SER A CA 1
ATOM 728 C C . SER A 1 96 ? 1.200 14.865 -3.227 1.00 88.00 96 SER A C 1
ATOM 730 O O . SER A 1 96 ? 1.696 14.363 -2.220 1.00 88.00 96 SER A O 1
ATOM 732 N N . SER A 1 97 ? 0.336 14.210 -4.007 1.00 93.81 97 SER A N 1
ATOM 733 C CA . SER A 1 97 ? -0.023 12.805 -3.816 1.00 93.81 97 SER A CA 1
ATOM 734 C C . SER A 1 97 ? 0.821 11.895 -4.703 1.00 93.81 97 SER A C 1
ATOM 736 O O . SER A 1 97 ? 1.303 12.313 -5.761 1.00 93.81 97 SER A O 1
ATOM 738 N N . SER A 1 98 ? 1.017 10.651 -4.281 1.00 95.25 98 SER A N 1
ATOM 739 C CA . SER A 1 98 ? 1.839 9.689 -5.011 1.00 95.25 98 SER A CA 1
ATOM 740 C C . SER A 1 98 ? 1.457 8.243 -4.717 1.00 95.25 98 SER A C 1
ATOM 742 O O . SER A 1 98 ? 0.854 7.934 -3.688 1.00 95.25 98 SER A O 1
ATOM 744 N N . ALA A 1 99 ? 1.839 7.351 -5.630 1.00 97.44 99 ALA A N 1
ATOM 745 C CA . ALA A 1 99 ? 1.961 5.925 -5.356 1.00 97.44 99 ALA A CA 1
ATOM 746 C C . ALA A 1 99 ? 3.380 5.462 -5.649 1.00 97.44 99 ALA A C 1
ATOM 748 O O . ALA A 1 99 ? 3.990 5.898 -6.627 1.00 97.44 99 ALA A O 1
ATOM 749 N N . THR A 1 100 ? 3.851 4.521 -4.847 1.00 97.38 100 THR A N 1
ATOM 750 C CA . THR A 1 100 ? 5.145 3.874 -5.020 1.00 97.38 100 THR A CA 1
ATOM 751 C C . THR A 1 100 ? 4.941 2.371 -5.103 1.00 97.38 100 THR A C 1
ATOM 753 O O . THR A 1 100 ? 4.173 1.795 -4.336 1.00 97.38 100 THR A O 1
ATOM 756 N N . PHE A 1 101 ? 5.633 1.734 -6.037 1.00 97.19 101 PHE A N 1
ATOM 757 C CA . PHE A 1 101 ? 5.602 0.302 -6.293 1.00 97.19 101 PHE A CA 1
ATOM 758 C C . PHE A 1 101 ? 7.031 -0.223 -6.254 1.00 97.19 101 PHE A C 1
ATOM 760 O O . PHE A 1 101 ? 7.883 0.284 -6.977 1.00 97.19 101 PHE A O 1
ATOM 767 N N . THR A 1 102 ? 7.290 -1.235 -5.438 1.00 96.25 102 THR A N 1
ATOM 768 C CA . THR A 1 102 ? 8.579 -1.927 -5.394 1.00 96.25 102 THR A CA 1
ATOM 769 C C . THR A 1 102 ? 8.406 -3.311 -5.983 1.00 96.25 102 THR A C 1
ATOM 771 O O . THR A 1 102 ? 7.567 -4.093 -5.533 1.00 96.25 102 THR A O 1
ATOM 774 N N . PHE A 1 103 ? 9.220 -3.608 -6.981 1.00 94.94 103 PHE A N 1
ATOM 775 C CA . PHE A 1 103 ? 9.317 -4.903 -7.624 1.00 94.94 103 PHE A CA 1
ATOM 776 C C . PHE A 1 103 ? 10.548 -5.624 -7.089 1.00 94.94 103 PHE A C 1
ATOM 778 O O . PHE A 1 103 ? 11.599 -5.003 -6.949 1.00 94.94 103 PHE A O 1
ATOM 785 N N . GLN A 1 104 ? 10.408 -6.913 -6.786 1.00 93.50 104 GLN A N 1
ATOM 786 C CA . GLN A 1 104 ? 11.522 -7.813 -6.502 1.00 93.50 104 GLN A CA 1
ATOM 787 C C . GLN A 1 104 ? 11.596 -8.856 -7.620 1.00 93.50 104 GLN A C 1
ATOM 789 O O . GLN A 1 104 ? 10.627 -9.580 -7.871 1.00 93.50 104 GLN A O 1
ATOM 794 N N . GLY A 1 105 ? 12.726 -8.911 -8.320 1.00 89.62 105 GLY A N 1
ATOM 795 C CA . GLY A 1 105 ? 12.807 -9.554 -9.624 1.00 89.62 105 GLY A CA 1
ATOM 796 C C . GLY A 1 105 ? 11.781 -8.932 -10.574 1.00 89.62 105 GLY A C 1
ATOM 797 O O . GLY A 1 105 ? 11.790 -7.727 -10.806 1.00 89.62 105 GLY A O 1
ATOM 798 N N . SER A 1 106 ? 10.862 -9.747 -11.092 1.00 87.56 106 SER A N 1
ATOM 799 C CA . SER A 1 106 ? 9.841 -9.319 -12.057 1.00 87.56 106 SER A CA 1
ATOM 800 C C . SER A 1 106 ? 8.450 -9.080 -11.463 1.00 87.56 106 SER A C 1
ATOM 802 O O . SER A 1 106 ? 7.530 -8.758 -12.215 1.00 87.56 106 SER A O 1
ATOM 804 N N . ILE A 1 107 ? 8.264 -9.238 -10.147 1.00 93.19 107 ILE A N 1
ATOM 805 C CA . ILE A 1 107 ? 6.943 -9.171 -9.501 1.00 93.19 107 ILE A CA 1
ATOM 806 C C . ILE A 1 107 ? 6.865 -8.077 -8.439 1.00 93.19 107 ILE A C 1
ATOM 808 O O . ILE A 1 107 ? 7.835 -7.786 -7.742 1.00 93.19 107 ILE A O 1
ATOM 812 N N . LEU A 1 108 ? 5.684 -7.484 -8.291 1.00 95.06 108 LEU A N 1
ATOM 813 C CA . LEU A 1 108 ? 5.395 -6.477 -7.281 1.00 95.06 108 LEU A CA 1
ATOM 814 C C . LEU A 1 108 ? 5.467 -7.099 -5.883 1.00 95.06 108 LEU A C 1
ATOM 816 O O . LEU A 1 108 ? 4.646 -7.954 -5.553 1.00 95.06 108 LEU A O 1
ATOM 820 N N . SER A 1 109 ? 6.412 -6.651 -5.061 1.00 94.94 109 SER A N 1
ATOM 821 C CA . SER A 1 109 ? 6.600 -7.112 -3.679 1.00 94.94 109 SER A CA 1
ATOM 822 C C . SER A 1 109 ? 6.018 -6.142 -2.651 1.00 94.94 109 SER A C 1
ATOM 824 O O . SER A 1 109 ? 5.628 -6.560 -1.558 1.00 94.94 109 SER A O 1
ATOM 826 N N . SER A 1 110 ? 5.900 -4.855 -2.992 1.00 96.06 110 SER A N 1
ATOM 827 C CA . SER A 1 110 ? 5.201 -3.873 -2.160 1.00 96.06 110 SER A CA 1
ATOM 828 C C . SER A 1 110 ? 4.623 -2.711 -2.952 1.00 96.06 110 SER A C 1
ATOM 830 O O . SER A 1 110 ? 5.167 -2.318 -3.980 1.00 96.06 110 SER A O 1
ATOM 832 N N . LYS A 1 111 ? 3.570 -2.100 -2.421 1.00 96.81 111 LYS A N 1
ATOM 833 C CA . LYS A 1 111 ? 2.973 -0.855 -2.905 1.00 96.81 111 LYS A CA 1
ATOM 834 C C . LYS A 1 111 ? 2.639 0.054 -1.728 1.00 96.81 111 LYS A C 1
ATOM 836 O O . LYS A 1 111 ? 2.306 -0.421 -0.643 1.00 96.81 111 LYS A O 1
ATOM 841 N N . SER A 1 112 ? 2.707 1.356 -1.941 1.00 97.75 112 SER A N 1
ATOM 842 C CA . SER A 1 112 ? 2.251 2.357 -0.983 1.00 97.75 112 SER A CA 1
ATOM 843 C C . SER A 1 112 ? 1.645 3.555 -1.693 1.00 97.75 112 SER A C 1
ATOM 845 O O . SER A 1 112 ? 1.925 3.805 -2.867 1.00 97.75 112 SER A O 1
ATOM 847 N N . GLN A 1 113 ? 0.799 4.293 -0.982 1.00 97.75 113 GLN A N 1
ATOM 848 C CA . GLN A 1 113 ? 0.232 5.545 -1.459 1.00 97.75 113 GLN A CA 1
ATOM 849 C C . GLN A 1 113 ? 0.263 6.614 -0.380 1.00 97.75 113 GLN A C 1
ATOM 851 O O . GLN A 1 113 ? 0.173 6.328 0.817 1.00 97.75 113 GLN A O 1
ATOM 856 N N . TYR A 1 114 ? 0.332 7.853 -0.840 1.00 95.00 114 TYR A N 1
ATOM 857 C CA . TYR A 1 114 ? 0.141 9.032 -0.024 1.00 95.00 114 TYR A CA 1
ATOM 858 C C . TYR A 1 114 ? -0.818 9.985 -0.731 1.00 95.00 114 TYR A C 1
ATOM 860 O O . TYR A 1 114 ? -0.569 10.403 -1.861 1.00 95.00 114 TYR A O 1
ATOM 868 N N . GLY A 1 115 ? -1.914 10.341 -0.062 1.00 93.38 115 GLY A N 1
ATOM 869 C CA . GLY A 1 115 ? -2.858 11.355 -0.532 1.00 93.38 115 GLY A CA 1
ATOM 870 C C . GLY A 1 115 ? -3.671 10.988 -1.779 1.00 93.38 115 GLY A C 1
ATOM 871 O O . GLY A 1 115 ? -4.338 11.870 -2.314 1.00 93.38 115 GLY A O 1
ATOM 872 N N . LEU A 1 116 ? -3.633 9.735 -2.255 1.00 96.31 116 LEU A N 1
ATOM 873 C CA . LEU A 1 116 ? -4.547 9.270 -3.308 1.00 96.31 116 LEU A CA 1
ATOM 874 C C . LEU A 1 116 ? -5.948 9.015 -2.753 1.00 96.31 116 LEU A C 1
ATOM 876 O O . LEU A 1 116 ? -6.936 9.318 -3.417 1.00 96.31 116 LEU A O 1
ATOM 880 N N . ASP A 1 117 ? -6.016 8.460 -1.542 1.00 95.62 117 ASP A N 1
ATOM 881 C CA . ASP A 1 117 ? -7.248 8.373 -0.765 1.00 95.62 117 ASP A CA 1
ATOM 882 C C . ASP A 1 117 ? -7.324 9.559 0.198 1.00 95.62 117 ASP A C 1
ATOM 884 O O . ASP A 1 117 ? -6.455 9.744 1.054 1.00 95.62 117 ASP A O 1
ATOM 888 N N . THR A 1 118 ? -8.351 10.384 0.019 1.00 92.69 118 THR A N 1
ATOM 889 C CA . THR A 1 118 ? -8.608 11.595 0.807 1.00 92.69 118 THR A CA 1
ATOM 890 C C . THR A 1 118 ? -9.750 11.411 1.806 1.00 92.69 118 THR A C 1
ATOM 892 O O . THR A 1 118 ? -10.164 12.376 2.453 1.00 92.69 118 THR A O 1
ATOM 895 N N . THR A 1 119 ? -10.263 10.185 1.947 1.00 93.62 119 THR A N 1
ATOM 896 C CA . THR A 1 119 ? -11.318 9.854 2.906 1.00 93.62 119 THR A CA 1
ATOM 897 C C . THR A 1 119 ? -10.854 10.159 4.327 1.00 93.62 119 THR A C 1
ATOM 899 O O . THR A 1 119 ? -9.741 9.828 4.718 1.00 93.62 119 THR A O 1
ATOM 902 N N . VAL A 1 120 ? -11.712 10.776 5.140 1.00 93.56 120 VAL A N 1
ATOM 903 C CA . VAL A 1 120 ? -11.414 11.003 6.559 1.00 93.56 120 VAL A CA 1
ATOM 904 C C . VAL A 1 120 ? -11.921 9.817 7.373 1.00 93.56 120 VAL A C 1
ATOM 906 O O . VAL A 1 120 ? -13.124 9.606 7.499 1.00 93.56 120 VAL A O 1
ATOM 909 N N . CYS A 1 121 ? -10.987 9.065 7.952 1.00 96.31 121 CYS A N 1
ATOM 910 C CA . CYS A 1 121 ? -11.244 7.908 8.809 1.00 96.31 121 CYS A CA 1
ATOM 911 C C . CYS A 1 121 ? -10.893 8.249 10.267 1.00 96.31 121 CYS A C 1
ATOM 913 O O . CYS A 1 121 ? -9.741 8.058 10.670 1.00 96.31 121 CYS A O 1
ATOM 915 N N . PRO A 1 122 ? -11.825 8.824 11.053 1.00 97.62 122 PRO A N 1
ATOM 916 C CA . PRO A 1 122 ? -11.523 9.277 12.401 1.00 97.62 122 PRO A CA 1
ATOM 917 C C . PRO A 1 122 ? -11.356 8.107 13.382 1.00 97.62 122 PRO A C 1
ATOM 919 O O . PRO A 1 122 ? -12.060 7.102 13.287 1.00 97.62 122 PRO A O 1
ATOM 922 N N . ILE A 1 123 ? -10.471 8.280 14.364 1.00 98.38 123 ILE A N 1
ATOM 923 C CA . ILE A 1 123 ? -10.325 7.418 15.544 1.00 98.38 123 ILE A CA 1
ATOM 924 C C . ILE A 1 123 ? -10.187 8.282 16.802 1.00 98.38 123 ILE A C 1
ATOM 926 O O . ILE A 1 123 ? -9.482 9.295 16.807 1.00 98.38 123 ILE A O 1
ATOM 930 N N . THR A 1 124 ? -10.868 7.907 17.882 1.00 98.25 124 THR A N 1
ATOM 931 C CA . THR A 1 124 ? -10.729 8.573 19.187 1.00 98.25 124 THR A CA 1
ATOM 932 C C . THR A 1 124 ? -9.601 7.952 20.013 1.00 98.25 124 THR A C 1
ATOM 934 O O . THR A 1 124 ? -9.269 6.780 19.848 1.00 98.25 124 THR A O 1
ATOM 937 N N . GLN A 1 125 ? -9.050 8.705 20.972 1.00 96.19 125 GLN A N 1
ATOM 938 C CA . GLN A 1 125 ? -8.070 8.162 21.924 1.00 96.19 125 GLN A CA 1
ATOM 939 C C . GLN A 1 125 ? -8.633 6.965 22.708 1.00 96.19 125 GLN A C 1
ATOM 941 O O . GLN A 1 125 ? -7.913 6.007 22.971 1.00 96.19 125 GLN A O 1
ATOM 946 N N . GLN A 1 126 ? -9.921 7.008 23.065 1.00 97.81 126 GLN A N 1
ATOM 947 C CA . GLN A 1 126 ? -10.580 5.919 23.783 1.00 97.81 126 GLN A CA 1
ATOM 948 C C . GLN A 1 126 ? -10.631 4.638 22.943 1.00 97.81 126 GLN A C 1
ATOM 950 O O . GLN A 1 126 ? -10.319 3.576 23.468 1.00 97.81 126 GLN A O 1
ATOM 955 N N . GLN A 1 127 ? -10.978 4.738 21.656 1.00 98.50 127 GLN A N 1
ATOM 956 C CA . GLN A 1 127 ? -10.948 3.594 20.739 1.00 98.50 127 GLN A CA 1
ATOM 957 C C . GLN A 1 127 ? -9.518 3.083 20.551 1.00 98.50 127 GLN A C 1
ATOM 959 O O . GLN A 1 127 ? -9.286 1.889 20.674 1.00 98.50 127 GLN A O 1
ATOM 964 N N . TYR A 1 128 ? -8.542 3.968 20.326 1.00 97.94 128 TYR A N 1
ATOM 965 C CA . TYR A 1 128 ? -7.143 3.558 20.179 1.00 97.94 128 TYR A CA 1
ATOM 966 C C . TYR A 1 128 ? -6.632 2.770 21.394 1.00 97.94 128 TYR A C 1
ATOM 968 O O . TYR A 1 128 ? -6.029 1.717 21.230 1.00 97.94 128 TYR A O 1
ATOM 976 N N . ASN A 1 129 ? -6.935 3.232 22.609 1.00 98.06 129 ASN A N 1
ATOM 977 C CA . ASN A 1 129 ? -6.511 2.567 23.843 1.00 98.06 129 ASN A CA 1
ATOM 978 C C . ASN A 1 129 ? -7.139 1.176 24.054 1.00 98.06 129 ASN A C 1
ATOM 980 O O . ASN A 1 129 ? -6.680 0.447 24.928 1.00 98.06 129 ASN A O 1
ATOM 984 N N . GLN A 1 130 ? -8.201 0.834 23.320 1.00 98.44 130 GLN A N 1
ATOM 985 C CA . GLN A 1 130 ? -8.861 -0.473 23.389 1.00 98.44 130 GLN A CA 1
ATOM 986 C C . GLN A 1 130 ? -8.340 -1.463 22.342 1.00 98.44 130 GLN A C 1
ATOM 988 O O . GLN A 1 130 ? -8.648 -2.644 22.438 1.00 98.44 130 GLN A O 1
ATOM 993 N N . ILE A 1 131 ? -7.585 -0.998 21.344 1.00 98.31 131 ILE A N 1
ATOM 994 C CA . ILE A 1 131 ? -6.994 -1.870 20.330 1.00 98.31 131 ILE A CA 1
ATOM 995 C C . ILE A 1 131 ? -5.838 -2.648 20.963 1.00 98.31 131 ILE A C 1
ATOM 997 O O . ILE A 1 131 ? -4.941 -2.054 21.562 1.00 98.31 131 ILE A O 1
ATOM 1001 N N . GLU A 1 132 ? -5.820 -3.966 20.771 1.00 97.69 132 GLU A N 1
ATOM 1002 C CA . GLU A 1 132 ? -4.752 -4.831 21.274 1.00 97.69 132 GLU A CA 1
ATOM 1003 C C . GLU A 1 132 ? -3.968 -5.488 20.135 1.00 97.69 132 GLU A C 1
ATOM 1005 O O . GLU A 1 132 ? -4.493 -5.793 19.059 1.00 97.69 132 GLU A O 1
ATOM 1010 N N . ILE A 1 133 ? -2.684 -5.748 20.391 1.00 97.94 133 ILE A N 1
ATOM 1011 C CA . ILE A 1 133 ? -1.842 -6.547 19.498 1.00 97.94 133 ILE A CA 1
ATOM 1012 C C . ILE A 1 133 ? -2.481 -7.922 19.280 1.00 97.94 133 ILE A C 1
ATOM 1014 O O . ILE A 1 133 ? -2.979 -8.555 20.210 1.00 97.94 133 ILE A O 1
ATOM 1018 N N . GLY A 1 134 ? -2.449 -8.398 18.038 1.00 97.19 134 GLY A N 1
ATOM 1019 C CA . GLY A 1 134 ? -3.069 -9.655 17.632 1.00 97.19 134 GLY A CA 1
ATOM 1020 C C . GLY A 1 134 ? -4.489 -9.522 17.077 1.00 97.19 134 GLY A C 1
ATOM 1021 O O . GLY A 1 134 ? -4.967 -10.495 16.487 1.00 97.19 134 GLY A O 1
ATOM 1022 N N . TRP A 1 135 ? -5.130 -8.353 17.198 1.00 98.25 135 TRP A N 1
ATOM 1023 C CA . TRP A 1 135 ? -6.435 -8.094 16.584 1.00 98.25 135 TRP A CA 1
ATOM 1024 C C . TRP A 1 135 ? -6.368 -8.127 15.056 1.00 98.25 135 TRP A C 1
ATOM 1026 O O . TRP A 1 135 ? -5.403 -7.690 14.428 1.00 98.25 135 TRP A O 1
ATOM 1036 N N . THR A 1 136 ? -7.428 -8.624 14.445 1.00 97.38 136 THR A N 1
ATOM 1037 C CA . THR A 1 136 ? -7.677 -8.577 13.007 1.00 97.38 136 THR A CA 1
ATOM 1038 C C . THR A 1 136 ? -8.119 -7.183 12.565 1.00 97.38 136 THR A C 1
ATOM 1040 O O . THR A 1 136 ? -8.542 -6.342 13.363 1.00 97.38 136 THR A O 1
ATOM 1043 N N . ARG A 1 137 ? -8.068 -6.933 11.253 1.00 96.00 137 ARG A N 1
ATOM 1044 C CA . ARG A 1 137 ? -8.608 -5.690 10.680 1.00 96.00 137 ARG A CA 1
ATOM 1045 C C . ARG A 1 137 ? -10.102 -5.520 10.947 1.00 96.00 137 ARG A C 1
ATOM 1047 O O . ARG A 1 137 ? -10.541 -4.392 11.157 1.00 96.00 137 ARG A O 1
ATOM 1054 N N . ASP A 1 138 ? -10.861 -6.610 10.958 1.00 97.88 138 ASP A N 1
ATOM 1055 C CA . ASP A 1 138 ? -12.305 -6.567 11.186 1.00 97.88 138 ASP A CA 1
ATOM 1056 C C . ASP A 1 138 ? -12.622 -6.197 12.637 1.00 97.88 138 ASP A C 1
ATOM 1058 O O . ASP A 1 138 ? -13.489 -5.362 12.875 1.00 97.88 138 ASP A O 1
ATOM 1062 N N . GLU A 1 139 ? -11.873 -6.724 13.609 1.00 98.56 139 GLU A N 1
ATOM 1063 C CA . GLU A 1 139 ? -12.015 -6.345 15.024 1.00 98.56 139 GLU A CA 1
ATOM 1064 C C . GLU A 1 139 ? -11.736 -4.853 15.240 1.00 98.56 139 GLU A C 1
ATOM 1066 O O . GLU A 1 139 ? -12.545 -4.156 15.859 1.00 98.56 139 GLU A O 1
ATOM 1071 N N . VAL A 1 140 ? -10.654 -4.327 14.651 1.00 98.38 140 VAL A N 1
ATOM 1072 C CA . VAL A 1 140 ? -10.361 -2.884 14.697 1.00 98.38 140 VAL A CA 1
ATOM 1073 C C . VAL A 1 140 ? -11.463 -2.078 14.002 1.00 98.38 140 VAL A C 1
ATOM 1075 O O . VAL A 1 140 ? -11.921 -1.071 14.537 1.00 98.38 140 VAL A O 1
ATOM 1078 N N . THR A 1 141 ? -11.934 -2.525 12.836 1.00 98.25 141 THR A N 1
ATOM 1079 C CA . THR A 1 141 ? -13.002 -1.847 12.082 1.00 98.25 141 THR A CA 1
ATOM 1080 C C . THR A 1 141 ? -14.304 -1.794 12.874 1.00 98.25 141 THR A C 1
ATOM 1082 O O . THR A 1 141 ? -14.945 -0.746 12.917 1.00 98.25 141 THR A O 1
ATOM 1085 N N . ASN A 1 142 ? -14.673 -2.888 13.539 1.00 98.50 142 ASN A N 1
ATOM 1086 C CA . ASN A 1 142 ? -15.876 -2.973 14.363 1.00 98.50 142 ASN A CA 1
ATOM 1087 C C . ASN A 1 142 ? -15.808 -2.034 15.574 1.00 98.50 142 ASN A C 1
ATOM 1089 O O . ASN A 1 142 ? -16.813 -1.417 15.924 1.00 98.50 142 ASN A O 1
ATOM 1093 N N . LEU A 1 143 ? -14.630 -1.883 16.186 1.00 98.44 143 LEU A N 1
ATOM 1094 C CA . LEU A 1 143 ? -14.423 -0.949 17.292 1.00 98.44 143 LEU A CA 1
ATOM 1095 C C . LEU A 1 143 ? -14.431 0.521 16.834 1.00 98.44 143 LEU A C 1
ATOM 1097 O O . LEU A 1 143 ? -15.021 1.392 17.482 1.00 98.44 143 LEU A O 1
ATOM 1101 N N . VAL A 1 144 ? -13.726 0.822 15.742 1.00 97.94 144 VAL A N 1
ATOM 1102 C CA . VAL A 1 144 ? -13.518 2.202 15.281 1.00 97.94 144 VAL A CA 1
ATOM 1103 C C . VAL A 1 144 ? -14.728 2.723 14.492 1.00 97.94 144 VAL A C 1
ATOM 1105 O O . VAL A 1 144 ? -15.007 3.923 14.499 1.00 97.94 144 VAL A O 1
ATOM 1108 N N . GLY A 1 145 ? -15.472 1.827 13.841 1.00 97.81 145 GLY A N 1
ATOM 1109 C CA . GLY A 1 145 ? -16.607 2.137 12.968 1.00 97.81 145 GLY A CA 1
ATOM 1110 C C . GLY A 1 145 ? -16.210 2.484 11.529 1.00 97.81 145 GLY A C 1
ATOM 1111 O O . GLY A 1 145 ? -17.057 2.900 10.743 1.00 97.81 145 GLY A O 1
ATOM 1112 N N . ASN A 1 146 ? -14.929 2.349 11.175 1.00 97.81 146 ASN A N 1
ATOM 1113 C CA . ASN A 1 146 ? -14.419 2.523 9.817 1.00 97.81 146 ASN A CA 1
ATOM 1114 C C . ASN A 1 146 ? -13.124 1.705 9.606 1.00 97.81 146 ASN A C 1
ATOM 1116 O O . ASN A 1 146 ? -12.410 1.429 10.574 1.00 97.81 146 ASN A O 1
ATOM 1120 N N . PRO A 1 147 ? -12.802 1.311 8.359 1.00 96.19 147 PRO A N 1
ATOM 1121 C CA . PRO A 1 147 ? -11.698 0.387 8.075 1.00 96.19 147 PRO A CA 1
ATOM 1122 C C . PRO A 1 147 ? -10.307 1.037 8.049 1.00 96.19 147 PRO A C 1
ATOM 1124 O O . PRO A 1 147 ? -9.314 0.340 7.810 1.00 96.19 147 PRO A O 1
ATOM 1127 N N . GLY A 1 148 ? -10.243 2.360 8.250 1.00 96.75 148 GLY A N 1
ATOM 1128 C CA . GLY A 1 148 ? -9.065 3.174 7.974 1.00 96.75 148 GLY A CA 1
ATOM 1129 C C . GLY A 1 148 ? -8.703 3.219 6.486 1.00 96.75 148 GLY A C 1
ATOM 1130 O O . GLY A 1 148 ? -9.330 2.577 5.641 1.00 96.75 148 GLY A O 1
ATOM 1131 N N . ILE A 1 149 ? -7.659 3.977 6.166 1.00 96.75 149 ILE A N 1
ATOM 1132 C CA . ILE A 1 149 ? -7.115 4.080 4.808 1.00 96.75 149 ILE A CA 1
ATOM 1133 C C . ILE A 1 149 ? -5.969 3.087 4.666 1.00 96.75 149 ILE A C 1
ATOM 1135 O O . ILE A 1 149 ? -5.008 3.153 5.432 1.00 96.75 149 ILE A O 1
ATOM 1139 N N . VAL A 1 150 ? -6.014 2.208 3.663 1.00 96.25 150 VAL A N 1
ATOM 1140 C CA . VAL A 1 150 ? -4.854 1.372 3.322 1.00 96.25 150 VAL A CA 1
ATOM 1141 C C . VAL A 1 150 ? -3.793 2.251 2.660 1.00 96.25 150 VAL A C 1
ATOM 1143 O O . VAL A 1 150 ? -3.987 2.786 1.566 1.00 96.25 150 VAL A O 1
ATOM 1146 N N . THR A 1 151 ? -2.661 2.422 3.335 1.00 96.25 151 THR A N 1
ATOM 1147 C CA . THR A 1 151 ? -1.544 3.255 2.862 1.00 96.25 151 THR A CA 1
ATOM 1148 C C . THR A 1 151 ? -0.409 2.427 2.289 1.00 96.25 151 THR A C 1
ATOM 1150 O O . THR A 1 151 ? 0.402 2.951 1.530 1.00 96.25 151 THR A O 1
ATOM 1153 N N . SER A 1 152 ? -0.341 1.137 2.620 1.00 96.75 152 SER A N 1
ATOM 1154 C CA . SER A 1 152 ? 0.666 0.233 2.074 1.00 96.75 152 SER A CA 1
ATOM 1155 C C . SER A 1 152 ? 0.237 -1.223 2.128 1.00 96.75 152 SER A C 1
ATOM 1157 O O . SER A 1 152 ? -0.516 -1.636 3.009 1.00 96.75 152 SER A O 1
ATOM 1159 N N . GLU A 1 153 ? 0.756 -1.993 1.182 1.00 95.44 153 GLU A N 1
ATOM 1160 C CA . GLU A 1 153 ? 0.638 -3.441 1.118 1.00 95.44 153 GLU A CA 1
ATOM 1161 C C . GLU A 1 153 ? 2.012 -4.003 0.736 1.00 95.44 153 GLU A C 1
ATOM 1163 O O . GLU A 1 153 ? 2.692 -3.461 -0.136 1.00 95.44 153 GLU A O 1
ATOM 1168 N N . SER A 1 154 ? 2.455 -5.081 1.371 1.00 94.12 154 SER A N 1
ATOM 1169 C CA . SER A 1 154 ? 3.664 -5.804 0.962 1.00 94.12 154 SER A CA 1
ATOM 1170 C C . SER A 1 154 ? 3.517 -7.293 1.207 1.00 94.12 154 SER A C 1
ATOM 1172 O O . SER A 1 154 ? 2.668 -7.710 1.993 1.00 94.12 154 SER A O 1
ATOM 1174 N N . GLY A 1 155 ? 4.317 -8.112 0.533 1.00 86.50 155 GLY A N 1
ATOM 1175 C CA . GLY A 1 155 ? 4.247 -9.549 0.734 1.00 86.50 155 GLY A CA 1
ATOM 1176 C C . GLY A 1 155 ? 4.956 -10.375 -0.322 1.00 86.50 155 GLY A C 1
ATOM 1177 O O . GLY A 1 155 ? 5.268 -9.905 -1.415 1.00 86.50 155 GLY A O 1
ATOM 1178 N N . THR A 1 156 ? 5.157 -11.645 0.010 1.00 68.62 156 THR A N 1
ATOM 1179 C CA . THR A 1 156 ? 5.571 -12.691 -0.925 1.00 68.62 156 THR A CA 1
ATOM 1180 C C . THR A 1 156 ? 4.577 -13.849 -0.817 1.00 68.62 156 THR A C 1
ATOM 1182 O O . THR A 1 156 ? 4.337 -14.395 0.261 1.00 68.62 156 THR A O 1
ATOM 1185 N N . GLY A 1 157 ? 3.933 -14.207 -1.931 1.00 63.50 157 GLY A N 1
ATOM 1186 C CA . GLY A 1 157 ? 2.919 -15.266 -1.945 1.00 63.50 157 GLY A CA 1
ATOM 1187 C C . GLY A 1 157 ? 1.681 -14.932 -1.099 1.00 63.50 157 GLY A C 1
ATOM 1188 O O . GLY A 1 157 ? 0.981 -13.968 -1.390 1.00 63.50 157 GLY A O 1
ATOM 1189 N N . ASN A 1 158 ? 1.407 -15.743 -0.069 1.00 54.34 158 ASN A N 1
ATOM 1190 C CA . ASN A 1 158 ? 0.172 -15.690 0.734 1.00 54.34 158 ASN A CA 1
ATOM 1191 C C . ASN A 1 158 ? 0.251 -14.770 1.966 1.00 54.34 158 ASN A C 1
ATOM 1193 O O . ASN A 1 158 ? -0.755 -14.584 2.649 1.00 54.34 158 ASN A O 1
ATOM 1197 N N . THR A 1 159 ? 1.427 -14.227 2.291 1.00 62.00 159 THR A N 1
ATOM 1198 C CA . THR A 1 159 ? 1.588 -13.333 3.444 1.00 62.00 159 THR A CA 1
ATOM 1199 C C . THR A 1 159 ? 1.472 -11.896 2.975 1.00 62.00 159 THR A C 1
ATOM 1201 O O . THR A 1 159 ? 2.370 -11.399 2.300 1.00 62.00 159 THR A O 1
ATOM 1204 N N . THR A 1 160 ? 0.381 -11.226 3.342 1.00 81.38 160 THR A N 1
ATOM 1205 C CA . THR A 1 160 ? 0.179 -9.802 3.060 1.00 81.38 160 THR A CA 1
ATOM 1206 C C . THR A 1 160 ? 0.333 -9.003 4.348 1.00 81.38 160 THR A C 1
ATOM 1208 O O . THR A 1 160 ? -0.390 -9.227 5.321 1.00 81.38 160 THR A O 1
ATOM 1211 N N . ASN A 1 161 ? 1.282 -8.075 4.347 1.00 93.62 161 ASN A N 1
ATOM 1212 C CA . ASN A 1 161 ? 1.406 -7.036 5.352 1.00 93.62 161 ASN A CA 1
ATOM 1213 C C . ASN A 1 161 ? 0.642 -5.808 4.865 1.00 93.62 161 ASN A C 1
ATOM 1215 O O . ASN A 1 161 ? 0.824 -5.399 3.717 1.00 93.62 161 ASN A O 1
ATOM 1219 N N . ILE A 1 162 ? -0.189 -5.215 5.714 1.00 95.12 162 ILE A N 1
ATOM 1220 C CA . ILE A 1 162 ? -1.039 -4.078 5.357 1.00 95.12 162 ILE A CA 1
ATOM 1221 C C . ILE A 1 162 ? -0.818 -2.962 6.370 1.00 95.12 162 ILE A C 1
ATOM 1223 O O . ILE A 1 162 ? -1.025 -3.157 7.566 1.00 95.12 162 ILE A O 1
ATOM 1227 N N . GLY A 1 163 ? -0.429 -1.785 5.890 1.00 97.19 163 GLY A N 1
ATOM 1228 C CA . GLY A 1 163 ? -0.426 -0.560 6.680 1.00 97.19 163 GLY A CA 1
ATOM 1229 C C . GLY A 1 163 ? -1.753 0.172 6.530 1.00 97.19 163 GLY A C 1
ATOM 1230 O O . GLY A 1 163 ? -2.197 0.437 5.409 1.00 97.19 163 GLY A O 1
ATOM 1231 N N . VAL A 1 164 ? -2.374 0.512 7.656 1.00 97.50 164 VAL A N 1
ATOM 1232 C CA . VAL A 1 164 ? -3.623 1.276 7.717 1.00 97.50 164 VAL A CA 1
ATOM 1233 C C . VAL A 1 164 ? -3.398 2.559 8.504 1.00 97.50 164 VAL A C 1
ATOM 1235 O O . VAL A 1 164 ? -2.729 2.547 9.537 1.00 97.50 164 VAL A O 1
ATOM 1238 N N . GLN A 1 165 ? -3.970 3.664 8.036 1.00 97.38 165 GLN A N 1
ATOM 1239 C CA . GLN A 1 165 ? -3.924 4.947 8.724 1.00 97.38 165 GLN A CA 1
ATOM 1240 C C . GLN A 1 165 ? -5.322 5.442 9.110 1.00 97.38 165 GLN A C 1
ATOM 1242 O O . GLN A 1 165 ? -6.279 5.316 8.345 1.00 97.38 165 GLN A O 1
ATOM 1247 N N . TYR A 1 166 ? -5.399 6.069 10.281 1.00 97.62 166 TYR A N 1
ATOM 1248 C CA . TYR A 1 166 ? -6.555 6.809 10.782 1.00 97.62 166 TYR A CA 1
ATOM 1249 C C . TYR A 1 166 ? -6.159 8.249 11.117 1.00 97.62 166 TYR A C 1
ATOM 1251 O O . TYR A 1 166 ? -5.005 8.535 11.455 1.00 97.62 166 TYR A O 1
ATOM 1259 N N . GLN A 1 167 ? -7.129 9.157 11.075 1.00 97.06 167 GLN A N 1
ATOM 1260 C CA . GLN A 1 167 ? -6.989 10.524 11.568 1.00 97.06 167 GLN A CA 1
ATOM 1261 C C . GLN A 1 167 ? -7.479 10.608 13.014 1.00 97.06 167 GLN A C 1
ATOM 1263 O O . GLN A 1 167 ? -8.571 10.150 13.334 1.00 97.06 167 GLN A O 1
ATOM 1268 N N . VAL A 1 168 ? -6.702 11.223 13.903 1.00 97.12 168 VAL A N 1
ATOM 1269 C CA . VAL A 1 168 ? -7.150 11.426 15.288 1.00 97.12 168 VAL A CA 1
ATOM 1270 C C . VAL A 1 168 ? -8.323 12.407 15.298 1.00 97.12 168 VAL A C 1
ATOM 1272 O O . VAL A 1 168 ? -8.220 13.516 14.767 1.00 97.12 168 VAL A O 1
ATOM 1275 N N . ALA A 1 169 ? -9.441 12.004 15.902 1.00 95.12 169 ALA A N 1
ATOM 1276 C CA . ALA A 1 169 ? -10.647 12.818 15.988 1.00 95.12 169 ALA A CA 1
ATOM 1277 C C . ALA A 1 169 ? -10.345 14.179 16.643 1.00 95.12 169 ALA A C 1
ATOM 1279 O O . ALA A 1 169 ? -9.720 14.250 17.700 1.00 95.12 169 ALA A O 1
ATOM 1280 N N . GLY A 1 170 ? -10.774 15.265 15.995 1.00 92.31 170 GLY A N 1
ATOM 1281 C CA . GLY A 1 170 ? -10.505 16.634 16.450 1.00 92.31 170 GLY A CA 1
ATOM 1282 C C . GLY A 1 170 ? -9.101 17.168 16.135 1.00 92.31 170 GLY A C 1
ATOM 1283 O O . GLY A 1 170 ? -8.794 18.293 16.520 1.00 92.31 170 GLY A O 1
ATOM 1284 N N . SER A 1 171 ? -8.252 16.416 15.423 1.00 91.94 171 SER A N 1
ATOM 1285 C CA . SER A 1 171 ? -6.914 16.861 15.016 1.00 91.94 171 SER A CA 1
ATOM 1286 C C . SER A 1 171 ? -6.741 16.849 13.500 1.00 91.94 171 SER A C 1
ATOM 1288 O O . SER A 1 171 ? -6.999 15.844 12.841 1.00 91.94 171 SER A O 1
ATOM 1290 N N . SER A 1 172 ? -6.229 17.942 12.929 1.00 85.69 172 SER A N 1
ATOM 1291 C CA . SER A 1 172 ? -5.900 18.010 11.495 1.00 85.69 172 SER A CA 1
ATOM 1292 C C . SER A 1 172 ? -4.625 17.233 11.142 1.00 85.69 172 SER A C 1
ATOM 1294 O O . SER A 1 172 ? -4.501 16.718 10.030 1.00 85.69 172 SER A O 1
ATOM 1296 N N . TYR A 1 173 ? -3.703 17.078 12.100 1.00 85.12 173 TYR A N 1
ATOM 1297 C CA . TYR A 1 173 ? -2.378 16.473 11.888 1.00 85.12 173 TYR A CA 1
ATOM 1298 C C . TYR A 1 173 ? -2.176 15.144 12.615 1.00 85.12 173 TYR A C 1
ATOM 1300 O O . TYR A 1 173 ? -1.311 14.367 12.228 1.00 85.12 173 TYR A O 1
ATOM 1308 N N . GLY A 1 174 ? -2.973 14.858 13.646 1.00 93.75 174 GLY A N 1
ATOM 1309 C CA . GLY A 1 174 ? -2.876 13.610 14.391 1.00 93.75 174 GLY A CA 1
ATOM 1310 C C . GLY A 1 174 ? -3.190 12.421 13.490 1.00 93.75 174 GLY A C 1
ATOM 1311 O O . GLY A 1 174 ? -4.222 12.402 12.809 1.00 93.75 174 GLY A O 1
ATOM 1312 N N . ARG A 1 175 ? -2.293 11.438 13.474 1.00 94.38 175 ARG A N 1
ATOM 1313 C CA . ARG A 1 175 ? -2.443 10.191 12.725 1.00 94.38 175 ARG A CA 1
ATOM 1314 C C . ARG A 1 175 ? -2.142 9.009 13.632 1.00 94.38 175 ARG A C 1
ATOM 1316 O O . ARG A 1 175 ? -1.238 9.083 14.459 1.00 94.38 175 ARG A O 1
ATOM 1323 N N . VAL A 1 176 ? -2.885 7.929 13.438 1.00 97.31 176 VAL A N 1
ATOM 1324 C CA . VAL A 1 176 ? -2.580 6.604 13.987 1.00 97.31 176 VAL A CA 1
ATOM 1325 C C . VAL A 1 176 ? -2.258 5.703 12.806 1.00 97.31 176 VAL A C 1
ATOM 1327 O O . VAL A 1 176 ? -3.036 5.652 11.855 1.00 97.31 176 VAL A O 1
ATOM 1330 N N . SER A 1 177 ? -1.124 5.013 12.867 1.00 96.69 177 SER A N 1
ATOM 1331 C CA . SER A 1 177 ? -0.705 4.041 11.857 1.00 96.69 177 SER A CA 1
ATOM 1332 C C . SER A 1 177 ? -0.675 2.656 12.490 1.00 96.69 177 SER A C 1
ATOM 1334 O O . SER A 1 177 ? -0.006 2.469 13.503 1.00 96.69 177 SER A O 1
ATOM 1336 N N . LEU A 1 178 ? -1.391 1.704 11.897 1.00 97.88 178 LEU A N 1
ATOM 1337 C CA . LEU A 1 178 ? -1.481 0.317 12.353 1.00 97.88 178 LEU A CA 1
ATOM 1338 C C . LEU A 1 178 ? -0.918 -0.616 11.277 1.00 97.88 178 LEU A C 1
ATOM 1340 O O . LEU A 1 178 ? -1.269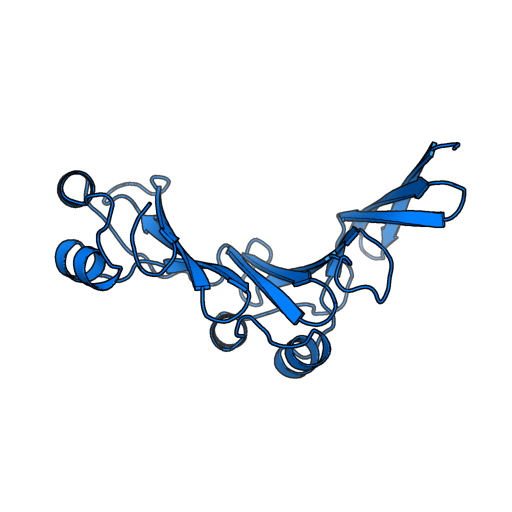 -0.486 10.102 1.00 97.88 178 LEU A O 1
ATOM 1344 N N . GLY A 1 179 ? -0.049 -1.546 11.675 1.00 96.94 179 GLY A N 1
ATOM 1345 C CA . GLY A 1 179 ? 0.549 -2.545 10.791 1.00 96.94 179 GLY A CA 1
ATOM 1346 C C . GLY A 1 179 ? -0.040 -3.930 11.035 1.00 96.94 179 GLY A C 1
ATOM 1347 O O . GLY A 1 179 ? 0.059 -4.465 12.133 1.00 96.94 179 GLY A O 1
ATOM 1348 N N . PHE A 1 180 ? -0.632 -4.531 10.009 1.00 96.00 180 PHE A N 1
ATOM 1349 C CA . PHE A 1 180 ? -1.169 -5.886 10.076 1.00 96.00 180 PHE A CA 1
ATOM 1350 C C . PHE A 1 180 ? -0.236 -6.840 9.344 1.00 96.00 180 PHE A C 1
ATOM 1352 O O . PHE A 1 180 ? -0.025 -6.672 8.148 1.00 96.00 180 PHE A O 1
ATOM 1359 N N . TYR A 1 181 ? 0.281 -7.851 10.034 1.00 93.12 181 TYR A N 1
ATOM 1360 C CA . TYR A 1 181 ? 1.187 -8.865 9.500 1.00 93.12 181 TYR A CA 1
ATOM 1361 C C . TYR A 1 181 ? 0.509 -10.227 9.600 1.00 93.12 181 TYR A C 1
ATOM 1363 O O . TYR A 1 181 ? 0.065 -10.632 10.675 1.00 93.12 181 TYR A O 1
ATOM 1371 N N . GLY A 1 182 ? 0.361 -10.926 8.471 1.00 90.25 182 GLY A N 1
ATOM 1372 C CA . GLY A 1 182 ? -0.382 -12.193 8.448 1.00 90.25 182 GLY A CA 1
ATOM 1373 C C . GLY A 1 182 ? -1.834 -12.049 8.929 1.00 90.25 182 GLY A C 1
ATOM 1374 O O . GLY A 1 182 ? -2.370 -12.951 9.566 1.00 90.25 182 GLY A O 1
ATOM 1375 N N . GLY A 1 183 ? -2.451 -10.889 8.672 1.00 92.25 183 GLY A N 1
ATOM 1376 C CA . GLY A 1 183 ? -3.838 -10.587 9.041 1.00 92.25 183 GLY A CA 1
ATOM 1377 C C . GLY A 1 183 ? -4.056 -10.090 10.474 1.00 92.25 183 GLY A C 1
ATOM 1378 O O . GLY A 1 183 ? -5.196 -9.785 10.821 1.00 92.25 183 GLY A O 1
ATOM 1379 N N . LYS A 1 184 ? -3.001 -9.968 11.290 1.00 95.56 184 LYS A N 1
ATOM 1380 C CA . LYS A 1 184 ? -3.092 -9.524 12.689 1.00 95.56 184 LYS A CA 1
ATOM 1381 C C . LYS A 1 184 ? -2.232 -8.301 12.967 1.00 95.56 184 LYS A C 1
ATOM 1383 O O . LYS A 1 184 ? -1.149 -8.172 12.404 1.00 95.56 184 LYS A O 1
ATOM 1388 N N . LEU A 1 185 ? -2.708 -7.428 13.845 1.00 97.00 185 LEU A N 1
ATOM 1389 C CA . LEU A 1 185 ? -1.980 -6.262 14.325 1.00 97.00 185 LEU A CA 1
ATOM 1390 C C . LEU A 1 185 ? -0.695 -6.695 15.044 1.00 97.00 185 LEU A C 1
ATOM 1392 O O . LEU A 1 185 ? -0.746 -7.597 15.886 1.00 97.00 185 LEU A O 1
ATOM 1396 N N . ASN A 1 186 ? 0.425 -6.050 14.714 1.00 92.31 186 ASN A N 1
ATOM 1397 C CA . ASN A 1 186 ? 1.742 -6.241 15.329 1.00 92.31 186 ASN A CA 1
ATOM 1398 C C . ASN A 1 186 ? 2.373 -4.882 15.638 1.00 92.31 186 ASN A C 1
ATOM 1400 O O . ASN A 1 186 ? 2.305 -4.004 14.745 1.00 92.31 186 ASN A O 1
#

InterPro domains:
  IPR009099 Beta-lactamase-inhibitor protein BLIP [PF07467] (46-167)
  IPR037873 BamE-like [G3DSA:3.30.1450.10] (122-186)